Protein AF-A0A7V6IUQ7-F1 (afdb_monomer_lite)

pLDDT: mean 70.64, std 11.29, range [48.88, 88.62]

Foldseek 3Di:
DVLVVLLVVLVVLLVVLLVPCLVVLQVVFAADDAPDDDDPQLVVVVLVVLQVAFKWAGDFPFDDDPQAWGKGKTKGWDDDDPPDPDQDWTKIKIKMATGHPYDQQFKWKFKDFPPDTPDIGRDPGMDIDTGDDDDKGKMKMFMATNVPRDTDDIDDIDIRTDGPPPDPGDMDGRPGHGRPVVSSVVSSVVSNVVSVVSSVVSCVVCVVVVVVVVVVVVVVVVVVCVVVVVD

Radius of gyration: 30.85 Å; chains: 1; bounding box: 60×48×88 Å

Structure (mmCIF, N/CA/C/O backbone):
data_AF-A0A7V6IUQ7-F1
#
_entry.id   AF-A0A7V6IUQ7-F1
#
loop_
_atom_site.group_PDB
_atom_site.id
_atom_site.type_symbol
_atom_site.label_atom_id
_atom_site.label_alt_id
_atom_site.label_comp_id
_atom_site.label_asym_id
_atom_site.label_entity_id
_atom_site.label_seq_id
_atom_site.pdbx_PDB_ins_code
_atom_site.Cartn_x
_atom_site.Cartn_y
_atom_site.Cartn_z
_atom_site.occupancy
_atom_site.B_iso_or_equiv
_atom_site.auth_seq_id
_atom_site.auth_comp_id
_atom_site.auth_asym_id
_atom_site.auth_atom_id
_atom_site.pdbx_PDB_model_num
ATOM 1 N N . MET A 1 1 ? 29.356 -12.829 -42.631 1.00 71.06 1 MET A N 1
ATOM 2 C CA . MET A 1 1 ? 30.139 -12.609 -41.396 1.00 71.06 1 MET A CA 1
ATOM 3 C C . MET A 1 1 ? 29.985 -11.182 -40.872 1.00 71.06 1 MET A C 1
ATOM 5 O O . MET A 1 1 ? 29.515 -11.034 -39.759 1.00 71.06 1 MET A O 1
ATOM 9 N N . LEU A 1 2 ? 30.259 -10.139 -41.669 1.00 79.44 2 LEU A N 1
ATOM 10 C CA . LEU A 1 2 ? 30.127 -8.738 -41.225 1.00 79.44 2 LEU A CA 1
ATOM 11 C C . LEU A 1 2 ? 28.706 -8.348 -40.763 1.00 79.44 2 LEU A C 1
ATOM 13 O O . LEU A 1 2 ? 28.557 -7.744 -39.711 1.00 79.44 2 LEU A O 1
ATOM 17 N N . SER A 1 3 ? 27.655 -8.752 -41.487 1.00 75.62 3 SER A N 1
ATOM 18 C CA . SER A 1 3 ? 26.263 -8.482 -41.081 1.00 75.62 3 SER A CA 1
ATOM 19 C C . SER A 1 3 ? 25.878 -9.157 -39.759 1.00 75.62 3 SER A C 1
ATOM 21 O O . SER A 1 3 ? 25.140 -8.578 -38.975 1.00 75.62 3 SER A O 1
ATOM 23 N N . LEU A 1 4 ? 26.414 -10.355 -39.495 1.00 79.25 4 LEU A N 1
ATOM 24 C CA . LEU A 1 4 ? 26.218 -11.062 -38.227 1.00 79.25 4 LEU A CA 1
ATOM 25 C C . LEU A 1 4 ? 26.907 -10.313 -37.079 1.00 79.25 4 LEU A C 1
ATOM 27 O O . LEU A 1 4 ? 26.313 -10.129 -36.028 1.00 79.25 4 LEU A O 1
ATOM 31 N N . LEU A 1 5 ? 28.126 -9.820 -37.308 1.00 84.00 5 LEU A N 1
ATOM 32 C CA . LEU A 1 5 ? 28.856 -8.972 -36.361 1.00 84.00 5 LEU A CA 1
ATOM 33 C C . LEU A 1 5 ? 28.092 -7.684 -36.031 1.00 84.00 5 LEU A C 1
ATOM 35 O O . LEU A 1 5 ? 28.001 -7.316 -34.868 1.00 84.00 5 LEU A O 1
ATOM 39 N N . ILE A 1 6 ? 27.495 -7.032 -37.031 1.00 86.00 6 ILE A N 1
ATOM 40 C CA . ILE A 1 6 ? 26.688 -5.820 -36.823 1.00 86.00 6 ILE A CA 1
ATOM 41 C C . ILE A 1 6 ? 25.436 -6.119 -35.986 1.00 86.00 6 ILE A C 1
ATOM 43 O O . ILE A 1 6 ? 25.117 -5.355 -35.079 1.00 86.00 6 ILE A O 1
ATOM 47 N N . LEU A 1 7 ? 24.762 -7.245 -36.240 1.00 83.81 7 LEU A N 1
ATOM 48 C CA . LEU A 1 7 ? 23.632 -7.692 -35.419 1.00 83.81 7 LEU A CA 1
ATOM 49 C C . LEU A 1 7 ? 24.061 -7.989 -33.976 1.00 83.81 7 LEU A C 1
ATOM 51 O O . LEU A 1 7 ? 23.375 -7.583 -33.045 1.00 83.81 7 LEU A O 1
ATOM 55 N N . LEU A 1 8 ? 25.214 -8.637 -33.781 1.00 83.62 8 LEU A N 1
ATOM 56 C CA . LEU A 1 8 ? 25.767 -8.908 -32.450 1.00 83.62 8 LEU A CA 1
ATOM 57 C C . LEU A 1 8 ? 26.120 -7.621 -31.696 1.00 83.62 8 LEU A C 1
ATOM 59 O O . LEU A 1 8 ? 25.867 -7.541 -30.498 1.00 83.62 8 LEU A O 1
ATOM 63 N N . VAL A 1 9 ? 26.645 -6.601 -32.382 1.00 86.06 9 VAL A N 1
ATOM 64 C CA . VAL A 1 9 ? 26.869 -5.271 -31.788 1.00 86.06 9 VAL A CA 1
ATOM 65 C C . VAL A 1 9 ? 25.541 -4.647 -31.359 1.00 86.06 9 VAL A C 1
ATOM 67 O O . VAL A 1 9 ? 25.444 -4.145 -30.245 1.00 86.06 9 VAL A O 1
ATOM 70 N N . GLY A 1 10 ? 24.502 -4.735 -32.193 1.00 79.56 10 GLY A N 1
ATOM 71 C CA . GLY A 1 10 ? 23.148 -4.304 -31.841 1.00 79.56 10 GLY A CA 1
ATOM 72 C C . GLY A 1 10 ? 22.617 -4.965 -30.570 1.00 79.56 10 GLY A C 1
ATOM 73 O O . GLY A 1 10 ? 22.222 -4.279 -29.623 1.00 79.56 10 GLY A O 1
ATOM 74 N N . VAL A 1 11 ? 22.661 -6.298 -30.518 1.00 84.81 11 VAL A N 1
ATOM 75 C CA . VAL A 1 11 ? 22.248 -7.084 -29.343 1.00 84.81 11 VAL A CA 1
ATOM 76 C C . VAL A 1 11 ? 23.096 -6.729 -28.117 1.00 84.81 11 VAL A C 1
ATOM 78 O O . VAL A 1 11 ? 22.553 -6.567 -27.028 1.00 84.81 11 VAL A O 1
ATOM 81 N N . GLY A 1 12 ? 24.406 -6.534 -28.285 1.00 85.94 12 GLY A N 1
ATOM 82 C CA . GLY A 1 12 ? 25.311 -6.129 -27.208 1.00 85.94 12 GLY A CA 1
ATOM 83 C C . GLY A 1 12 ? 24.979 -4.753 -26.629 1.00 85.94 12 GLY A C 1
ATOM 84 O O . GLY A 1 12 ? 24.979 -4.585 -25.411 1.00 85.94 12 GLY A O 1
ATOM 85 N N . VAL A 1 13 ? 24.627 -3.784 -27.478 1.00 84.12 13 VAL A N 1
ATOM 86 C CA . VAL A 1 13 ? 24.171 -2.454 -27.043 1.00 84.12 13 VAL A CA 1
ATOM 87 C C . VAL A 1 13 ? 22.874 -2.564 -26.243 1.00 84.12 13 VAL A C 1
ATOM 89 O O . VAL A 1 13 ? 22.795 -2.004 -25.152 1.00 84.12 13 VAL A O 1
ATOM 92 N N . PHE A 1 14 ? 21.892 -3.331 -26.732 1.00 86.44 14 PHE A N 1
ATOM 93 C CA . PHE A 1 14 ? 20.649 -3.587 -25.993 1.00 86.44 14 PHE A CA 1
ATOM 94 C C . PHE A 1 14 ? 20.933 -4.187 -24.611 1.00 86.44 14 PHE A C 1
ATOM 96 O O . PHE A 1 14 ? 20.478 -3.657 -23.601 1.00 86.44 14 PHE A O 1
ATOM 103 N N . PHE A 1 15 ? 21.724 -5.259 -24.565 1.00 83.00 15 PHE A N 1
ATOM 104 C CA . PHE A 1 15 ? 22.033 -5.980 -23.334 1.00 83.00 15 PHE A CA 1
ATOM 105 C C . PHE A 1 15 ? 22.786 -5.107 -22.322 1.00 83.00 15 PHE A C 1
ATOM 107 O O . PHE A 1 15 ? 22.495 -5.150 -21.131 1.00 83.00 15 PHE A O 1
ATOM 114 N N . THR A 1 16 ? 23.704 -4.261 -22.798 1.00 81.75 16 THR A N 1
ATOM 115 C CA . THR A 1 16 ? 24.449 -3.320 -21.949 1.00 81.75 16 THR A CA 1
ATOM 116 C C . THR A 1 16 ? 23.515 -2.290 -21.313 1.00 81.75 16 THR A C 1
ATOM 118 O O . THR A 1 16 ? 23.584 -2.072 -20.107 1.00 81.75 16 THR A O 1
ATOM 121 N N . PHE A 1 17 ? 22.601 -1.692 -22.086 1.00 82.12 17 PHE A N 1
ATOM 122 C CA . PHE A 1 17 ? 21.609 -0.771 -21.526 1.00 82.12 17 PHE A CA 1
ATOM 123 C C . PHE A 1 17 ? 20.654 -1.475 -20.557 1.00 82.12 17 PHE A C 1
ATOM 125 O O . PHE A 1 17 ? 20.381 -0.950 -19.480 1.00 82.12 17 PHE A O 1
ATOM 132 N N . TYR A 1 18 ? 20.200 -2.682 -20.897 1.00 79.25 18 TYR A N 1
ATOM 133 C CA . TYR A 1 18 ? 19.324 -3.468 -20.033 1.00 79.25 18 TYR A CA 1
ATOM 134 C C . TYR A 1 18 ? 19.978 -3.744 -18.670 1.00 79.25 18 TYR A C 1
ATOM 136 O O . TYR A 1 18 ? 19.394 -3.432 -17.638 1.00 79.25 18 TYR A O 1
ATOM 144 N N . LEU A 1 19 ? 21.219 -4.242 -18.647 1.00 80.25 19 LEU A N 1
ATOM 145 C CA . LEU A 1 19 ? 21.923 -4.554 -17.399 1.00 80.25 19 LEU A CA 1
ATOM 146 C C . LEU A 1 19 ? 22.236 -3.330 -16.532 1.00 80.25 19 LEU A C 1
ATOM 148 O O . LEU A 1 19 ? 22.296 -3.461 -15.316 1.00 80.25 19 LEU A O 1
ATOM 152 N N . VAL A 1 20 ? 22.462 -2.160 -17.131 1.00 79.44 20 VAL A N 1
ATOM 153 C CA . VAL A 1 20 ? 22.806 -0.947 -16.373 1.00 79.44 20 VAL A CA 1
ATOM 154 C C . VAL A 1 20 ? 21.562 -0.271 -15.798 1.00 79.44 20 VAL A C 1
ATOM 156 O O . VAL A 1 20 ? 21.581 0.173 -14.656 1.00 79.44 20 VAL A O 1
ATOM 159 N N . PHE A 1 21 ? 20.480 -0.186 -16.572 1.00 74.69 21 PHE A N 1
ATOM 160 C CA . PHE A 1 21 ? 19.347 0.678 -16.231 1.00 74.69 21 PHE A CA 1
ATOM 161 C C . PHE A 1 21 ? 18.128 -0.065 -15.690 1.00 74.69 21 PHE A C 1
ATOM 163 O O . PHE A 1 21 ? 17.331 0.549 -14.987 1.00 74.69 21 PHE A O 1
ATOM 170 N N . VAL A 1 22 ? 17.957 -1.358 -15.986 1.00 71.69 22 VAL A N 1
ATOM 171 C CA . VAL A 1 22 ? 16.832 -2.126 -15.430 1.00 71.69 22 VAL A CA 1
ATOM 172 C C . VAL A 1 22 ? 16.968 -2.309 -13.919 1.00 71.69 22 VAL A C 1
ATOM 174 O O . VAL A 1 22 ? 15.992 -2.010 -13.242 1.00 71.69 22 VAL A O 1
ATOM 177 N N . PRO A 1 23 ? 18.136 -2.671 -13.347 1.00 68.25 23 PRO A N 1
ATOM 178 C CA . PRO A 1 23 ? 18.279 -2.736 -11.891 1.00 68.25 23 PRO A CA 1
ATOM 179 C C . PRO A 1 23 ? 17.958 -1.408 -11.201 1.00 68.25 23 PRO A C 1
ATOM 181 O O . PRO A 1 23 ? 17.332 -1.394 -10.149 1.00 68.25 23 PRO A O 1
ATOM 184 N N . GLU A 1 24 ? 18.336 -0.285 -11.813 1.00 62.78 24 GLU A N 1
ATOM 185 C CA . GLU A 1 24 ? 18.052 1.046 -11.271 1.00 62.78 24 GLU A CA 1
ATOM 186 C C . GLU A 1 24 ? 16.574 1.441 -11.416 1.00 62.78 24 GLU A C 1
ATOM 188 O O . GLU A 1 24 ? 16.036 2.168 -10.592 1.00 62.78 24 GLU A O 1
ATOM 193 N N . ALA A 1 25 ? 15.889 0.947 -12.447 1.00 58.44 25 ALA A N 1
ATOM 194 C CA . ALA A 1 25 ? 14.454 1.150 -12.618 1.00 58.44 25 ALA A CA 1
ATOM 195 C C . ALA A 1 25 ? 13.606 0.258 -11.704 1.00 58.44 25 ALA A C 1
ATOM 197 O O . ALA A 1 25 ? 12.519 0.675 -11.328 1.00 58.44 25 ALA A O 1
ATOM 198 N N . LEU A 1 26 ? 14.104 -0.928 -11.342 1.00 57.31 26 LEU A N 1
ATOM 199 C CA . LEU A 1 26 ? 13.496 -1.796 -10.327 1.00 57.31 26 LEU A CA 1
ATOM 200 C C . LEU A 1 26 ? 13.654 -1.205 -8.919 1.00 57.31 26 LEU A C 1
ATOM 202 O O . LEU A 1 26 ? 12.771 -1.360 -8.089 1.00 57.31 26 LEU A O 1
ATOM 206 N N . ARG A 1 27 ? 14.750 -0.471 -8.680 1.00 55.44 27 ARG A N 1
ATOM 207 C CA . ARG A 1 27 ? 14.971 0.328 -7.462 1.00 55.44 27 ARG A CA 1
ATOM 208 C C . ARG A 1 27 ? 14.168 1.625 -7.416 1.00 55.44 27 ARG A C 1
ATOM 210 O O . ARG A 1 27 ? 14.191 2.301 -6.392 1.00 55.44 27 ARG A O 1
ATOM 217 N N . ASP A 1 28 ? 13.527 2.008 -8.518 1.00 54.06 28 ASP A N 1
ATOM 218 C CA . ASP A 1 28 ? 12.596 3.125 -8.514 1.00 54.06 28 ASP A CA 1
ATOM 219 C C . ASP A 1 28 ? 11.248 2.568 -8.094 1.00 54.06 28 ASP A C 1
ATOM 221 O O . ASP A 1 28 ? 10.603 1.805 -8.816 1.00 54.06 28 ASP A O 1
ATOM 225 N N . TYR A 1 29 ? 10.891 2.884 -6.868 1.00 57.44 29 TYR A N 1
ATOM 226 C CA . TYR A 1 29 ? 9.800 2.248 -6.181 1.00 57.44 29 TYR A CA 1
ATOM 227 C C . TYR A 1 29 ? 8.537 3.137 -6.344 1.00 57.44 29 TYR A C 1
ATOM 229 O O . TYR A 1 29 ? 8.587 4.343 -6.104 1.00 57.44 29 TYR A O 1
ATOM 237 N N . GLU A 1 30 ? 7.393 2.569 -6.761 1.00 59.38 30 GLU A N 1
ATOM 238 C CA . GLU A 1 30 ? 6.066 3.229 -6.724 1.00 59.38 30 GLU A CA 1
ATOM 239 C C . GLU A 1 30 ? 5.215 2.804 -5.521 1.00 59.38 30 GLU A C 1
ATOM 241 O O . GLU A 1 30 ? 5.193 1.627 -5.169 1.00 59.38 30 GLU A O 1
ATOM 246 N N . TYR A 1 31 ? 4.476 3.742 -4.909 1.00 63.50 31 TYR A N 1
ATOM 247 C CA . TYR A 1 31 ? 3.541 3.403 -3.833 1.00 63.50 31 TYR A CA 1
ATOM 248 C C . TYR A 1 31 ? 2.604 2.299 -4.301 1.00 63.50 31 TYR A C 1
ATOM 250 O O . TYR A 1 31 ? 2.048 2.368 -5.402 1.00 63.50 31 TYR A O 1
ATOM 258 N N . GLU A 1 32 ? 2.444 1.286 -3.461 1.00 61.81 32 GLU A N 1
ATOM 259 C CA . GLU A 1 32 ? 1.549 0.196 -3.786 1.00 61.81 32 GLU A CA 1
ATOM 260 C C . GLU A 1 32 ? 0.119 0.712 -3.931 1.00 61.81 32 GLU A C 1
ATOM 262 O O . GLU A 1 32 ? -0.336 1.567 -3.171 1.00 61.81 32 GLU A O 1
ATOM 267 N N . VAL A 1 33 ? -0.586 0.235 -4.955 1.00 64.38 33 VAL A N 1
ATOM 268 C CA . VAL A 1 33 ? -1.948 0.688 -5.216 1.00 64.38 33 VAL A CA 1
ATOM 269 C C . VAL A 1 33 ? -2.896 -0.088 -4.297 1.00 64.38 33 VAL A C 1
ATOM 271 O O . VAL A 1 33 ? -2.877 -1.319 -4.319 1.00 64.38 33 VAL A O 1
ATOM 274 N N . PRO A 1 34 ? -3.741 0.596 -3.511 1.00 63.69 34 PRO A N 1
ATOM 275 C CA . PRO A 1 34 ? -4.748 -0.062 -2.687 1.00 63.69 34 PRO A CA 1
ATOM 276 C C . PRO A 1 34 ? -5.722 -0.881 -3.550 1.00 63.69 34 PRO A C 1
ATOM 278 O O . PRO A 1 34 ? -6.026 -0.501 -4.680 1.00 63.69 34 PRO A O 1
ATOM 281 N N . GLU A 1 35 ? -6.260 -1.977 -3.001 1.00 62.75 35 GLU A N 1
ATOM 282 C CA . GLU A 1 35 ? -7.219 -2.859 -3.695 1.00 62.75 35 GLU A CA 1
ATOM 283 C C . GLU A 1 35 ? -8.458 -2.117 -4.216 1.00 62.75 35 GLU A C 1
ATOM 285 O O . GLU A 1 35 ? -9.070 -2.511 -5.210 1.00 62.75 35 GLU A O 1
ATOM 290 N N . MET A 1 36 ? -8.804 -1.002 -3.575 1.00 65.94 36 MET A N 1
ATOM 291 C CA . MET A 1 36 ? -9.881 -0.123 -3.993 1.00 65.94 36 MET A CA 1
ATOM 292 C C . MET A 1 36 ? -9.371 1.217 -4.521 1.00 65.94 36 MET A C 1
ATOM 294 O O . MET A 1 36 ? -8.390 1.779 -4.037 1.00 65.94 36 MET A O 1
ATOM 298 N N . SER A 1 37 ? -10.103 1.789 -5.478 1.00 70.88 37 SER A N 1
ATOM 299 C CA . SER A 1 37 ? -9.793 3.119 -6.002 1.00 70.88 37 SER A CA 1
ATOM 300 C C . SER A 1 37 ? -10.007 4.188 -4.929 1.00 70.88 37 SER A C 1
ATOM 302 O O . SER A 1 37 ? -11.132 4.410 -4.481 1.00 70.88 37 SER A O 1
ATOM 304 N N . LEU A 1 38 ? -8.939 4.897 -4.562 1.00 72.06 38 LEU A N 1
ATOM 305 C CA . LEU A 1 38 ? -9.007 6.066 -3.687 1.00 72.06 38 LEU A CA 1
ATOM 306 C C . LEU A 1 38 ? -9.211 7.358 -4.491 1.00 72.06 38 LEU A C 1
ATOM 308 O O . LEU A 1 38 ? -8.824 7.464 -5.654 1.00 72.06 38 LEU A O 1
ATOM 312 N N . SER A 1 39 ? -9.803 8.365 -3.847 1.00 73.00 39 SER A N 1
ATOM 313 C CA . SER A 1 39 ? -9.748 9.754 -4.332 1.00 73.00 39 SER A CA 1
ATOM 314 C C . SER A 1 39 ? -8.319 10.309 -4.254 1.00 73.00 39 SER A C 1
ATOM 316 O O . SER A 1 39 ? -7.536 9.834 -3.439 1.00 73.00 39 SER A O 1
ATOM 318 N N . ASP A 1 40 ? -7.986 11.382 -4.983 1.00 76.12 40 ASP A N 1
ATOM 319 C CA . ASP A 1 40 ? -6.653 12.021 -4.912 1.00 76.12 40 ASP A CA 1
ATOM 320 C C . ASP A 1 40 ? -6.219 12.373 -3.478 1.00 76.12 40 ASP A C 1
ATOM 322 O O . ASP A 1 40 ? -5.051 12.240 -3.107 1.00 76.12 40 ASP A O 1
ATOM 326 N N . ALA A 1 41 ? -7.164 12.840 -2.658 1.00 73.44 41 ALA A N 1
ATOM 327 C CA . ALA A 1 41 ? -6.916 13.140 -1.252 1.00 73.44 41 ALA A CA 1
ATOM 328 C C . ALA A 1 41 ? -6.683 11.861 -0.431 1.00 73.44 41 ALA A C 1
ATOM 330 O O . ALA A 1 41 ? -5.830 11.854 0.455 1.00 73.44 41 ALA A O 1
ATOM 331 N N . GLY A 1 42 ? -7.399 10.780 -0.753 1.00 74.25 42 GLY A N 1
ATOM 332 C CA . GLY A 1 42 ? -7.201 9.470 -0.140 1.00 74.25 42 GLY A CA 1
ATOM 333 C C . GLY A 1 42 ? -5.871 8.837 -0.503 1.00 74.25 42 GLY A C 1
ATOM 334 O O . GLY A 1 42 ? -5.169 8.379 0.388 1.00 74.25 42 GLY A O 1
ATOM 335 N N . THR A 1 43 ? -5.471 8.913 -1.769 1.00 77.12 43 THR A N 1
ATOM 336 C CA . THR A 1 43 ? -4.164 8.450 -2.246 1.00 77.12 43 THR A CA 1
ATOM 337 C C . THR A 1 43 ? -3.031 9.163 -1.516 1.00 77.12 43 THR A C 1
ATOM 339 O O . THR A 1 43 ? -2.116 8.522 -1.015 1.00 77.12 43 THR A O 1
ATOM 342 N N . LYS A 1 44 ? -3.115 10.492 -1.357 1.00 77.75 44 LYS A N 1
ATOM 343 C CA . LYS A 1 44 ? -2.117 11.254 -0.585 1.00 77.75 44 LYS A CA 1
ATOM 344 C C . LYS A 1 44 ? -2.071 10.852 0.889 1.00 77.75 44 LYS A C 1
ATOM 346 O O . LYS A 1 44 ? -0.985 10.767 1.452 1.00 77.75 44 LYS A O 1
ATOM 351 N N . ALA A 1 45 ? -3.228 10.631 1.515 1.00 76.19 45 ALA A N 1
ATOM 352 C CA . ALA A 1 45 ? -3.295 10.192 2.908 1.00 76.19 45 ALA A CA 1
ATOM 353 C C . ALA A 1 45 ? -2.719 8.778 3.084 1.00 76.19 45 ALA A C 1
ATOM 355 O O . ALA A 1 45 ? -1.982 8.538 4.033 1.00 76.19 45 ALA A O 1
ATOM 356 N N . TYR A 1 46 ? -3.002 7.878 2.143 1.00 77.31 46 TYR A N 1
ATOM 357 C CA . TYR A 1 46 ? -2.475 6.517 2.114 1.00 77.31 46 TYR A CA 1
ATOM 358 C C . TYR A 1 46 ? -0.954 6.481 1.909 1.00 77.31 46 TYR A C 1
ATOM 360 O O . TYR A 1 46 ? -0.250 5.797 2.643 1.00 77.31 46 TYR A O 1
ATOM 368 N N . HIS A 1 47 ? -0.421 7.281 0.983 1.00 79.19 47 HIS A N 1
ATOM 369 C CA . HIS A 1 47 ? 1.028 7.396 0.788 1.00 79.19 47 HIS A CA 1
ATOM 370 C C . HIS A 1 47 ? 1.728 7.920 2.042 1.00 79.19 47 HIS A C 1
ATOM 372 O O . HIS A 1 47 ? 2.720 7.350 2.475 1.00 79.19 47 HIS A O 1
ATOM 378 N N . LYS A 1 48 ? 1.156 8.946 2.684 1.00 77.56 48 LYS A N 1
ATOM 379 C CA . LYS A 1 48 ? 1.680 9.461 3.951 1.00 77.56 48 LYS A CA 1
ATOM 380 C C . LYS A 1 48 ? 1.651 8.403 5.062 1.00 77.56 48 LYS A C 1
ATOM 382 O O . LYS A 1 48 ? 2.586 8.302 5.843 1.00 77.56 48 LYS A O 1
ATOM 387 N N . LEU A 1 49 ? 0.583 7.610 5.122 1.00 77.75 49 LEU A N 1
ATOM 388 C CA . LEU A 1 49 ? 0.461 6.484 6.045 1.00 77.75 49 LEU A CA 1
ATOM 389 C C . LEU A 1 49 ? 1.584 5.458 5.854 1.00 77.75 49 LEU A C 1
ATOM 391 O O . LEU A 1 49 ? 2.158 5.006 6.843 1.00 77.75 49 LEU A O 1
ATOM 395 N N . ILE A 1 50 ? 1.906 5.122 4.603 1.00 76.88 50 ILE A N 1
ATOM 396 C CA . ILE A 1 50 ? 3.032 4.247 4.253 1.00 76.88 50 ILE A CA 1
ATOM 397 C C . ILE A 1 50 ? 4.363 4.882 4.668 1.00 76.88 50 ILE A C 1
ATOM 399 O O . ILE A 1 50 ? 5.174 4.211 5.299 1.00 76.88 50 ILE A O 1
ATOM 403 N N . ASP A 1 51 ? 4.574 6.162 4.346 1.00 76.38 51 ASP A N 1
ATOM 404 C CA . ASP A 1 51 ? 5.813 6.886 4.663 1.00 76.38 51 ASP A CA 1
ATOM 405 C C . ASP A 1 51 ? 6.088 6.927 6.173 1.00 76.38 51 ASP A C 1
ATOM 407 O O . ASP A 1 51 ? 7.234 6.818 6.603 1.00 76.38 51 ASP A O 1
ATOM 411 N N . ASP A 1 52 ? 5.036 7.070 6.982 1.00 73.94 52 ASP A N 1
ATOM 412 C CA . ASP A 1 52 ? 5.152 7.163 8.436 1.00 73.94 52 ASP A CA 1
ATOM 413 C C . ASP A 1 52 ? 5.251 5.777 9.127 1.00 73.94 52 ASP A C 1
ATOM 415 O O . ASP A 1 52 ? 5.298 5.714 10.362 1.00 73.94 52 ASP A O 1
ATOM 419 N N . SER A 1 53 ? 5.224 4.671 8.377 1.00 71.81 53 SER A N 1
ATOM 420 C CA . SER A 1 53 ? 5.234 3.293 8.896 1.00 71.81 53 SER A CA 1
ATOM 421 C C . SER A 1 53 ? 6.571 2.620 8.632 1.00 71.81 53 SER A C 1
ATOM 423 O O . SER A 1 53 ? 7.094 2.766 7.545 1.00 71.81 53 SER A O 1
ATOM 425 N N . GLU A 1 54 ? 7.117 1.848 9.576 1.00 68.50 54 GLU A N 1
ATOM 426 C CA . GLU A 1 54 ? 8.389 1.120 9.377 1.00 68.50 54 GLU A CA 1
ATOM 427 C C . GLU A 1 54 ? 8.206 -0.244 8.703 1.00 68.50 54 GLU A C 1
ATOM 429 O O . GLU A 1 54 ? 9.059 -0.683 7.936 1.00 68.50 54 GLU A O 1
ATOM 434 N N . PHE A 1 55 ? 7.082 -0.905 8.975 1.00 70.00 55 PHE A N 1
ATOM 435 C CA . PHE A 1 55 ? 6.658 -2.162 8.367 1.00 70.00 55 PHE A CA 1
ATOM 436 C C . PHE A 1 55 ? 5.137 -2.165 8.335 1.00 70.00 55 PHE A C 1
ATOM 438 O O . PHE A 1 55 ? 4.505 -1.764 9.319 1.00 70.00 55 PHE A O 1
ATOM 445 N N . TYR A 1 56 ? 4.535 -2.630 7.248 1.00 66.62 56 TYR A N 1
ATOM 446 C CA . TYR A 1 56 ? 3.084 -2.665 7.127 1.00 66.62 56 TYR A CA 1
ATOM 447 C C . TYR A 1 56 ? 2.604 -3.849 6.298 1.00 66.62 56 TYR A C 1
ATOM 449 O O . TYR A 1 56 ? 3.337 -4.430 5.496 1.00 66.62 56 TYR A O 1
ATOM 457 N N . HIS A 1 57 ? 1.348 -4.218 6.523 1.00 65.19 57 HIS A N 1
ATOM 458 C CA . HIS A 1 57 ? 0.618 -5.085 5.611 1.00 65.19 57 HIS A CA 1
ATOM 459 C C . HIS A 1 57 ? -0.317 -4.246 4.757 1.00 65.19 57 HIS A C 1
ATOM 461 O O . HIS A 1 57 ? -0.870 -3.247 5.229 1.00 65.19 57 HIS A O 1
ATOM 467 N N . LYS A 1 58 ? -0.531 -4.694 3.520 1.00 59.09 58 LYS A N 1
ATOM 468 C CA . LYS A 1 58 ? -1.588 -4.183 2.653 1.00 59.09 58 LYS A CA 1
ATOM 469 C C . LYS A 1 58 ? -2.901 -4.199 3.395 1.00 59.09 58 LYS A C 1
ATOM 471 O O . LYS A 1 58 ? -3.360 -5.280 3.742 1.00 59.09 58 LYS A O 1
ATOM 476 N N . GLU A 1 59 ? -3.492 -3.027 3.563 1.00 58.62 59 GLU A N 1
ATOM 477 C CA . GLU A 1 59 ? -4.931 -2.872 3.680 1.00 58.62 59 GLU A CA 1
ATOM 478 C C . GLU A 1 59 ? -5.358 -1.520 3.146 1.00 58.62 59 GLU A C 1
ATOM 480 O O . GLU A 1 59 ? -4.707 -0.503 3.397 1.00 58.62 59 GLU A O 1
ATOM 485 N N . PRO A 1 60 ? -6.507 -1.497 2.475 1.00 55.34 60 PRO A N 1
ATOM 486 C CA . PRO A 1 60 ? -7.325 -0.316 2.455 1.00 55.34 60 PRO A CA 1
ATOM 487 C C . PRO A 1 60 ? -8.741 -0.709 2.843 1.00 55.34 60 PRO A C 1
ATOM 489 O O . PRO A 1 60 ? -9.504 -1.216 2.027 1.00 55.34 60 PRO A O 1
ATOM 492 N N . VAL A 1 61 ? -9.149 -0.353 4.053 1.00 54.34 61 VAL A N 1
ATOM 493 C CA . VAL A 1 61 ? -10.541 0.049 4.183 1.00 54.34 61 VAL A CA 1
ATOM 494 C C . VAL A 1 61 ? -10.578 1.544 3.966 1.00 54.34 61 VAL A C 1
ATOM 496 O O . VAL A 1 61 ? -10.451 2.324 4.912 1.00 54.34 61 VAL A O 1
ATOM 499 N N . ALA A 1 62 ? -10.774 1.928 2.711 1.00 55.34 62 ALA A N 1
ATOM 500 C CA . ALA A 1 62 ? -11.553 3.118 2.464 1.00 55.34 62 ALA A CA 1
ATOM 501 C C . ALA A 1 62 ? -13.017 2.738 2.273 1.00 55.34 62 ALA A C 1
ATOM 503 O O . ALA A 1 62 ? -13.370 1.726 1.685 1.00 55.34 62 ALA A O 1
ATOM 504 N N . TYR A 1 63 ? -13.905 3.544 2.822 1.00 59.19 63 TYR A N 1
ATOM 505 C CA . TYR A 1 63 ? -15.308 3.481 2.464 1.00 59.19 63 TYR A CA 1
ATOM 506 C C . TYR A 1 63 ? -15.644 4.840 1.894 1.00 59.19 63 TYR A C 1
ATOM 508 O O . TYR A 1 63 ? -15.466 5.844 2.579 1.00 59.19 63 TYR A O 1
ATOM 516 N N . TYR A 1 64 ? -16.060 4.858 0.631 1.00 59.25 64 TYR A N 1
ATOM 517 C CA . TYR A 1 64 ? -16.569 6.043 -0.037 1.00 59.25 64 TYR A CA 1
ATOM 518 C C . TYR A 1 64 ? -17.981 5.741 -0.494 1.00 59.25 64 TYR A C 1
ATOM 520 O O . TYR A 1 64 ? -18.186 5.078 -1.508 1.00 59.25 64 TYR A O 1
ATOM 528 N N . GLU A 1 65 ? -18.957 6.270 0.225 1.00 54.28 65 GLU A N 1
ATOM 529 C CA . GLU A 1 65 ? -20.310 6.349 -0.298 1.00 54.28 65 GLU A CA 1
ATOM 530 C C . GLU A 1 65 ? -20.546 7.787 -0.747 1.00 54.28 65 GLU A C 1
ATOM 532 O O . GLU A 1 65 ? -20.474 8.719 0.051 1.00 54.28 65 GLU A O 1
ATOM 537 N N . ASN A 1 66 ? -20.747 7.979 -2.052 1.00 56.84 66 ASN A N 1
ATOM 538 C CA . ASN A 1 66 ? -21.191 9.244 -2.647 1.00 56.84 66 ASN A CA 1
ATOM 539 C C . ASN A 1 66 ? -20.378 10.508 -2.266 1.00 56.84 66 ASN A C 1
ATOM 541 O O . ASN A 1 66 ? -20.935 11.600 -2.260 1.00 56.84 66 ASN A O 1
ATOM 545 N N . ASN A 1 67 ? -19.065 10.386 -2.017 1.00 53.31 67 ASN A N 1
ATOM 546 C CA . ASN A 1 67 ? -18.158 11.458 -1.548 1.00 53.31 67 ASN A CA 1
ATOM 547 C C . ASN A 1 67 ? -18.385 11.962 -0.106 1.00 53.31 67 ASN A C 1
ATOM 549 O O . ASN A 1 67 ? -17.768 12.958 0.279 1.00 53.31 67 ASN A O 1
ATOM 553 N N . ASP A 1 68 ? -19.214 11.292 0.697 1.00 53.81 68 ASP A N 1
ATOM 554 C CA . ASP A 1 68 ? -19.628 11.815 2.005 1.00 53.81 68 ASP A CA 1
ATOM 555 C C . ASP A 1 68 ? -18.821 11.280 3.188 1.00 53.81 68 ASP A C 1
ATOM 557 O O . ASP A 1 68 ? -18.749 11.956 4.207 1.00 53.81 68 ASP A O 1
ATOM 561 N N . PHE A 1 69 ? -18.188 10.112 3.075 1.00 58.81 69 PHE A N 1
ATOM 562 C CA . PHE A 1 69 ? -17.320 9.539 4.105 1.00 58.81 69 PHE A CA 1
ATOM 563 C C . PHE A 1 69 ? -16.034 9.027 3.455 1.00 58.81 69 PHE A C 1
ATOM 565 O O . PHE A 1 69 ? -16.059 8.569 2.316 1.00 58.81 69 PHE A O 1
ATOM 572 N N . GLY A 1 70 ? -14.906 9.179 4.146 1.00 66.25 70 GLY A N 1
ATOM 573 C CA . GLY A 1 70 ? -13.597 8.767 3.661 1.00 66.25 70 GLY A CA 1
ATOM 574 C C . GLY A 1 70 ? -12.675 8.510 4.840 1.00 66.25 70 GLY A C 1
ATOM 575 O O . GLY A 1 70 ? -12.359 9.421 5.606 1.00 66.25 70 GLY A O 1
ATOM 576 N N . PHE A 1 71 ? -12.252 7.264 4.977 1.00 71.12 71 PHE A N 1
ATOM 577 C CA . PHE A 1 71 ? -11.401 6.778 6.051 1.00 71.12 71 PHE A CA 1
ATOM 578 C C . PHE A 1 71 ? -10.304 5.922 5.447 1.00 71.12 71 PHE A C 1
ATOM 580 O O . PHE A 1 71 ? -10.549 5.294 4.430 1.00 71.12 71 PHE A O 1
ATOM 587 N N . VAL A 1 72 ? -9.109 5.912 6.020 1.00 71.38 72 VAL A N 1
ATOM 588 C CA . VAL A 1 72 ? -8.083 4.924 5.674 1.00 71.38 72 VAL A CA 1
ATOM 589 C C . VAL A 1 72 ? -7.467 4.422 6.968 1.00 71.38 72 VAL A C 1
ATOM 591 O O . VAL A 1 72 ? -7.127 5.220 7.847 1.00 71.38 72 VAL A O 1
ATOM 594 N N . ALA A 1 73 ? -7.333 3.102 7.053 1.00 73.19 73 ALA A N 1
ATOM 595 C CA . ALA A 1 73 ? -6.628 2.405 8.113 1.00 73.19 73 ALA A CA 1
ATOM 596 C C . ALA A 1 73 ? -5.387 1.710 7.550 1.00 73.19 73 ALA A C 1
ATOM 598 O O . ALA A 1 73 ? -5.439 1.157 6.453 1.00 73.19 73 ALA A O 1
ATOM 599 N N . LEU A 1 74 ? -4.301 1.708 8.322 1.00 73.62 74 LEU A N 1
ATOM 600 C CA . LEU A 1 74 ? -3.116 0.902 8.041 1.00 73.62 74 LEU A CA 1
ATOM 601 C C . LEU A 1 74 ? -2.748 0.071 9.267 1.00 73.62 74 LEU A C 1
ATOM 603 O O . LEU A 1 74 ? -2.747 0.595 10.385 1.00 73.62 74 LEU A O 1
ATOM 607 N N . ARG A 1 75 ? -2.412 -1.203 9.037 1.00 74.69 75 ARG A N 1
ATOM 608 C CA . ARG A 1 75 ? -1.827 -2.095 10.042 1.00 74.69 75 ARG A CA 1
ATOM 609 C C . ARG A 1 75 ? -0.317 -2.071 9.909 1.00 74.69 75 ARG A C 1
ATOM 611 O O . ARG A 1 75 ? 0.222 -2.431 8.862 1.00 74.69 75 ARG A O 1
ATOM 618 N N . THR A 1 76 ? 0.349 -1.666 10.971 1.00 68.31 76 THR A N 1
ATOM 619 C CA . THR A 1 76 ? 1.802 -1.594 11.044 1.00 68.31 76 THR A CA 1
ATOM 620 C C . THR A 1 76 ? 2.296 -2.441 12.202 1.00 68.31 76 THR A C 1
ATOM 622 O O . THR A 1 76 ? 1.513 -2.870 13.051 1.00 68.31 76 THR A O 1
ATOM 625 N N . TYR A 1 77 ? 3.592 -2.711 12.227 1.00 68.12 77 TYR A N 1
ATOM 626 C CA . TYR A 1 77 ? 4.198 -3.616 13.195 1.00 68.12 77 TYR A CA 1
ATOM 627 C C . TYR A 1 77 ? 5.169 -2.859 14.105 1.00 68.12 77 TYR A C 1
ATOM 629 O O . TYR A 1 77 ? 5.918 -2.000 13.637 1.00 68.12 77 TYR A O 1
ATOM 637 N N . ILE A 1 78 ? 5.147 -3.156 15.407 1.00 62.59 78 ILE A N 1
ATOM 638 C CA . ILE A 1 78 ? 6.144 -2.665 16.366 1.00 62.59 78 ILE A CA 1
ATOM 639 C C . ILE A 1 78 ? 7.382 -3.539 16.204 1.00 62.59 78 ILE A C 1
ATOM 641 O O . ILE A 1 78 ? 7.311 -4.721 16.518 1.00 62.59 78 ILE A O 1
ATOM 645 N N . GLU A 1 79 ? 8.447 -2.937 15.678 1.00 56.28 79 GLU A N 1
ATOM 646 C CA . GLU A 1 79 ? 9.837 -3.409 15.644 1.00 56.28 79 GLU A CA 1
ATOM 647 C C . GLU A 1 79 ? 10.034 -4.929 15.471 1.00 56.28 79 GLU A C 1
ATOM 649 O O . GLU A 1 79 ? 9.886 -5.737 16.388 1.00 56.28 79 GLU A O 1
ATOM 654 N N . TRP A 1 80 ? 10.436 -5.322 14.263 1.00 56.38 80 TRP A N 1
ATOM 655 C CA . TRP A 1 80 ? 10.809 -6.696 13.958 1.00 56.38 80 TRP A CA 1
ATOM 656 C C . TRP A 1 80 ? 12.271 -6.949 14.346 1.00 56.38 80 TRP A C 1
ATOM 658 O O . TRP A 1 80 ? 13.183 -6.556 13.619 1.00 56.38 80 TRP A O 1
ATOM 668 N N . ASP A 1 81 ? 12.510 -7.639 15.464 1.00 51.22 81 ASP A N 1
ATOM 669 C CA . ASP A 1 81 ? 13.857 -8.103 15.811 1.00 51.22 81 ASP A CA 1
ATOM 670 C C . ASP A 1 81 ? 14.073 -9.555 15.357 1.00 51.22 81 ASP A C 1
ATOM 672 O O . ASP A 1 81 ? 13.560 -10.505 15.944 1.00 51.22 81 ASP A O 1
ATOM 676 N N . TYR A 1 82 ? 14.844 -9.728 14.283 1.00 48.88 82 TYR A N 1
ATOM 677 C CA . TYR A 1 82 ? 15.174 -11.023 13.675 1.00 48.88 82 TYR A CA 1
ATOM 678 C C . TYR A 1 82 ? 16.136 -11.877 14.537 1.00 48.88 82 TYR A C 1
ATOM 680 O O . TYR A 1 82 ? 16.459 -13.010 14.178 1.00 48.88 82 TYR A O 1
ATOM 688 N N . SER A 1 83 ? 16.664 -11.347 15.647 1.00 49.22 83 SER A N 1
ATOM 689 C CA . SER A 1 83 ? 17.906 -11.851 16.249 1.00 49.22 83 SER A CA 1
ATOM 690 C C . SER A 1 83 ? 17.792 -12.996 17.273 1.00 49.22 83 SER A C 1
ATOM 692 O O . SER A 1 83 ? 18.834 -13.519 17.674 1.00 49.22 83 SER A O 1
ATOM 694 N N . SER A 1 84 ? 16.597 -13.450 17.675 1.00 49.31 84 SER A N 1
ATOM 695 C CA . SER A 1 84 ? 16.456 -14.401 18.801 1.00 49.31 84 SER A CA 1
ATOM 696 C C . SER A 1 84 ? 16.151 -15.861 18.437 1.00 49.31 84 SER A C 1
ATOM 698 O O . SER A 1 84 ? 16.426 -16.742 19.247 1.00 49.31 84 SER A O 1
ATOM 700 N N . GLY A 1 85 ? 15.625 -16.156 17.242 1.00 50.69 85 GLY A N 1
ATOM 701 C CA . GLY A 1 85 ? 15.241 -17.525 16.853 1.00 50.69 85 GLY A CA 1
ATOM 702 C C . GLY A 1 85 ? 14.024 -18.101 17.600 1.00 50.69 85 GLY A C 1
ATOM 703 O O . GLY A 1 85 ? 13.670 -19.256 17.365 1.00 50.69 85 GLY A O 1
ATOM 704 N N . ASP A 1 86 ? 13.378 -17.306 18.455 1.00 51.12 86 ASP A N 1
ATOM 705 C CA . ASP A 1 86 ? 12.079 -17.606 19.060 1.00 51.12 86 ASP A CA 1
ATOM 706 C C . ASP A 1 86 ? 10.940 -17.088 18.157 1.00 51.12 86 ASP A C 1
ATOM 708 O O . ASP A 1 86 ? 11.149 -16.122 17.419 1.00 51.12 86 ASP A O 1
ATOM 712 N N . PRO A 1 87 ? 9.723 -17.668 18.211 1.00 51.66 87 PRO A N 1
ATOM 713 C CA . PRO A 1 87 ? 8.555 -17.111 17.533 1.00 51.66 87 PRO A CA 1
ATOM 714 C C . PRO A 1 87 ? 8.321 -15.668 17.995 1.00 51.66 87 PRO A C 1
ATOM 716 O O . PRO A 1 87 ? 8.002 -15.407 19.160 1.00 51.66 87 PRO A O 1
ATOM 719 N N . ILE A 1 88 ? 8.515 -14.718 17.085 1.00 55.31 88 ILE A N 1
ATOM 720 C CA . ILE A 1 88 ? 8.460 -13.292 17.397 1.00 55.31 88 ILE A CA 1
ATOM 721 C C . ILE A 1 88 ? 6.989 -12.905 17.553 1.00 55.31 88 ILE A C 1
ATOM 723 O O . ILE A 1 88 ? 6.209 -12.959 16.604 1.00 55.31 88 ILE A O 1
ATOM 727 N N . SER A 1 89 ? 6.594 -12.509 18.765 1.00 54.19 89 SER A N 1
ATOM 728 C CA . SER A 1 89 ? 5.283 -11.898 18.986 1.00 54.19 89 SER A CA 1
ATOM 729 C C . SER A 1 89 ? 5.322 -10.467 18.474 1.00 54.19 89 SER A C 1
ATOM 731 O O . SER A 1 89 ? 5.847 -9.577 19.138 1.00 54.19 89 SER A O 1
ATOM 733 N N . VAL A 1 90 ? 4.770 -10.256 17.286 1.00 57.34 90 VAL A N 1
ATOM 734 C CA . VAL A 1 90 ? 4.679 -8.922 16.703 1.00 57.34 90 VAL A CA 1
ATOM 735 C C . VAL A 1 90 ? 3.468 -8.194 17.274 1.00 57.34 90 VAL A C 1
ATOM 737 O O . VAL A 1 90 ? 2.359 -8.730 17.288 1.00 57.34 90 VAL A O 1
ATOM 740 N N . CYS A 1 91 ? 3.691 -6.977 17.766 1.00 61.12 91 CYS A N 1
ATOM 741 C CA . CYS A 1 91 ? 2.617 -6.084 18.189 1.00 61.12 91 CYS A CA 1
ATOM 742 C C . CYS A 1 91 ? 2.174 -5.231 17.000 1.00 61.12 91 CYS A C 1
ATOM 744 O O . CYS A 1 91 ? 2.997 -4.838 16.171 1.00 61.12 91 CYS A O 1
ATOM 746 N N . PHE A 1 92 ? 0.881 -4.930 16.919 1.00 64.62 92 PHE A N 1
ATOM 747 C CA . PHE A 1 92 ? 0.324 -4.170 15.806 1.00 64.62 92 PHE A CA 1
ATOM 748 C C . PHE A 1 92 ? 0.029 -2.737 16.228 1.00 64.62 92 PHE A C 1
ATOM 750 O O . PHE A 1 92 ? -0.539 -2.493 17.297 1.00 64.62 92 PHE A O 1
ATOM 757 N N . LYS A 1 93 ? 0.355 -1.784 15.356 1.00 66.38 93 LYS A N 1
ATOM 758 C CA . LYS A 1 93 ? -0.154 -0.419 15.447 1.00 66.38 93 LYS A CA 1
ATOM 759 C C . LYS A 1 93 ? -1.158 -0.186 14.333 1.00 66.38 93 LYS A C 1
ATOM 761 O O . LYS A 1 93 ? -0.966 -0.602 13.193 1.00 66.38 93 LYS A O 1
ATOM 766 N N . PHE A 1 94 ? -2.229 0.506 14.671 1.00 69.06 94 PHE A N 1
ATOM 767 C CA . PHE A 1 94 ? -3.268 0.895 13.735 1.00 69.06 94 PHE A CA 1
ATOM 768 C C . PHE A 1 94 ? -3.259 2.397 13.629 1.00 69.06 94 PHE A C 1
ATOM 770 O O . PHE A 1 94 ? -3.244 3.091 14.646 1.00 69.06 94 PHE A O 1
ATOM 777 N N . ARG A 1 95 ? -3.285 2.902 12.402 1.00 70.44 95 ARG A N 1
ATOM 778 C CA . ARG A 1 95 ? -3.378 4.336 12.167 1.00 70.44 95 ARG A CA 1
ATOM 779 C C . ARG A 1 95 ? -4.577 4.681 11.318 1.00 70.44 95 ARG A C 1
ATOM 781 O O . ARG A 1 95 ? -4.790 4.069 10.277 1.00 70.44 95 ARG A O 1
ATOM 788 N N . PHE A 1 96 ? -5.320 5.686 11.766 1.00 72.31 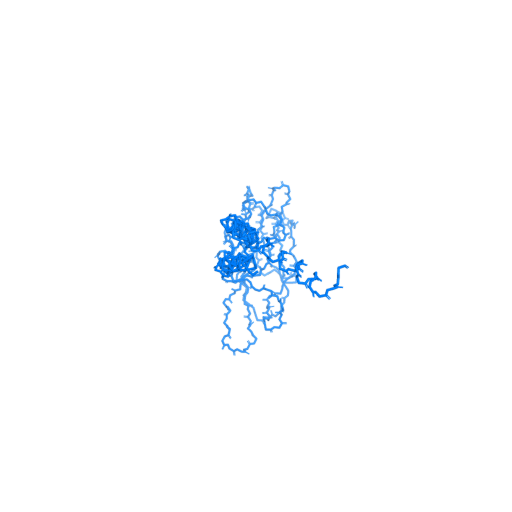96 PHE A N 1
ATOM 789 C CA . PHE A 1 96 ? -6.592 6.090 11.180 1.00 72.31 96 PHE A CA 1
ATOM 790 C C . PHE A 1 96 ? -6.556 7.535 10.684 1.00 72.31 96 PHE A C 1
ATOM 792 O O . PHE A 1 96 ? -6.200 8.446 11.438 1.00 72.31 96 PHE A O 1
ATOM 799 N N . TYR A 1 97 ? -6.963 7.751 9.429 1.00 69.75 97 TYR A N 1
ATOM 800 C CA . TYR A 1 97 ? -6.969 9.064 8.773 1.00 69.75 97 TYR A CA 1
ATOM 801 C C . TYR A 1 97 ? -8.318 9.366 8.127 1.00 69.75 97 TYR A C 1
ATOM 803 O O . TYR A 1 97 ? -8.964 8.492 7.552 1.00 69.75 97 TYR A O 1
ATOM 811 N N . LYS A 1 98 ? -8.715 10.637 8.184 1.00 70.00 98 LYS A N 1
ATOM 812 C CA . LYS A 1 98 ? -9.928 11.167 7.562 1.00 70.00 98 LYS A CA 1
ATOM 813 C C . LYS A 1 98 ? -9.610 11.792 6.212 1.00 70.00 98 LYS A C 1
ATOM 815 O O . LYS A 1 98 ? -8.636 12.530 6.067 1.00 70.00 98 LYS A O 1
ATOM 820 N N . ILE A 1 99 ? -10.489 11.568 5.243 1.00 64.56 99 ILE A N 1
ATOM 821 C CA . ILE A 1 99 ? -10.382 12.126 3.894 1.00 64.56 99 ILE A CA 1
ATOM 822 C C . ILE A 1 99 ? -11.638 12.943 3.571 1.00 64.56 99 ILE A C 1
ATOM 824 O O . ILE A 1 99 ? -12.756 12.545 3.888 1.00 64.56 99 ILE A O 1
ATOM 828 N N . GLY A 1 100 ? -11.453 14.090 2.913 1.00 62.75 100 GLY A N 1
ATOM 829 C CA . GLY A 1 100 ? -12.543 14.939 2.419 1.00 62.75 100 GLY A CA 1
ATOM 830 C C . GLY A 1 100 ? -13.104 15.949 3.433 1.00 62.75 100 GLY A C 1
ATOM 831 O O . GLY A 1 100 ? -12.531 16.191 4.495 1.00 62.75 100 GLY A O 1
ATOM 832 N N . ASN A 1 101 ? -14.250 16.554 3.090 1.00 56.81 101 ASN A N 1
ATOM 833 C CA . ASN A 1 101 ? -14.932 17.614 3.865 1.00 56.81 101 ASN A CA 1
ATOM 834 C C . ASN A 1 101 ? -15.749 17.091 5.056 1.00 56.81 101 ASN A C 1
ATOM 836 O O . ASN A 1 101 ? -16.654 17.759 5.562 1.00 56.81 101 ASN A O 1
ATOM 840 N N . PHE A 1 102 ? -15.409 15.891 5.503 1.00 64.50 102 PHE A N 1
ATOM 841 C CA . PHE A 1 102 ? -16.006 15.229 6.639 1.00 64.50 102 PHE A CA 1
ATOM 842 C C . PHE A 1 102 ? -15.895 16.125 7.906 1.00 64.50 102 PHE A C 1
ATOM 844 O O . PHE A 1 102 ? -14.960 16.924 8.017 1.00 64.50 102 PHE A O 1
ATOM 851 N N . ARG A 1 103 ? -16.812 16.063 8.882 1.00 61.47 103 ARG A N 1
ATOM 852 C CA . ARG A 1 103 ? -16.678 16.809 10.157 1.00 61.47 103 ARG A CA 1
ATOM 853 C C . ARG A 1 103 ? -16.273 15.850 11.265 1.00 61.47 103 ARG A C 1
ATOM 855 O O . ARG A 1 103 ? -17.002 14.931 11.589 1.00 61.47 103 ARG A O 1
ATOM 862 N N . GLU A 1 104 ? -15.117 16.096 11.872 1.00 57.62 104 GLU A N 1
ATOM 863 C CA . GLU A 1 104 ? -14.411 15.177 12.790 1.00 57.62 104 GLU A CA 1
ATOM 864 C C . GLU A 1 104 ? -15.259 14.657 13.960 1.00 57.62 104 GLU A C 1
ATOM 866 O O . GLU A 1 104 ? -15.019 13.569 14.461 1.00 57.62 104 GLU A O 1
ATOM 871 N N . LYS A 1 105 ? -16.288 15.406 14.365 1.00 65.88 105 LYS A N 1
ATOM 872 C CA . LYS A 1 105 ? -17.146 15.073 15.508 1.00 65.88 105 LYS A CA 1
ATOM 873 C C . LYS A 1 105 ? -18.228 14.041 15.212 1.00 65.88 105 LYS A C 1
ATOM 875 O O . LYS A 1 105 ? -18.842 13.536 16.145 1.00 65.88 105 LYS A O 1
ATOM 880 N N . ASP A 1 106 ? -18.497 13.757 13.947 1.00 74.88 106 ASP A N 1
ATOM 881 C CA . ASP A 1 106 ? -19.691 13.006 13.572 1.00 74.88 106 ASP A CA 1
ATOM 882 C C . ASP A 1 106 ? -19.484 11.483 13.626 1.00 74.88 106 ASP A C 1
ATOM 884 O O . ASP A 1 106 ? -20.478 10.760 13.618 1.00 74.88 106 ASP A O 1
ATOM 888 N N . TYR A 1 107 ? -18.235 10.988 13.662 1.00 78.69 107 TYR A N 1
ATOM 889 C CA . TYR A 1 107 ? -17.910 9.555 13.596 1.00 78.69 107 TYR A CA 1
ATOM 890 C C . TYR A 1 107 ? -16.739 9.207 14.520 1.00 78.69 107 TYR A C 1
ATOM 892 O O . TYR A 1 107 ? -15.874 10.042 14.795 1.00 78.69 107 TYR A O 1
ATOM 900 N N . TYR A 1 108 ? -16.698 7.954 14.956 1.00 80.81 108 TYR A N 1
ATOM 901 C CA . TYR A 1 108 ? -15.615 7.380 15.746 1.00 80.81 108 TYR A CA 1
ATOM 902 C C . TYR A 1 108 ? -15.387 5.919 15.352 1.00 80.81 108 TYR A C 1
ATOM 904 O O . TYR A 1 108 ? -16.259 5.270 14.765 1.00 80.81 108 TYR A O 1
ATOM 912 N N . VAL A 1 109 ? -14.188 5.422 15.642 1.00 83.56 109 VAL A N 1
ATOM 913 C CA . VAL A 1 109 ? -13.779 4.047 15.351 1.00 83.56 109 VAL A CA 1
ATOM 914 C C . VAL A 1 109 ? -13.849 3.234 16.632 1.00 83.56 109 VAL A C 1
ATOM 916 O O . VAL A 1 109 ? -13.357 3.671 17.670 1.00 83.56 109 VAL A O 1
ATOM 919 N N . VAL A 1 110 ? -14.430 2.046 16.557 1.00 87.50 110 VAL A N 1
ATOM 920 C CA . VAL A 1 110 ? -14.462 1.080 17.653 1.00 87.50 110 VAL A CA 1
ATOM 921 C C . VAL A 1 110 ? -13.639 -0.121 17.240 1.00 87.50 110 VAL A C 1
ATOM 923 O O . VAL A 1 110 ? -13.982 -0.807 16.286 1.00 87.50 110 VAL A O 1
ATOM 926 N N . LEU A 1 111 ? -12.563 -0.385 17.962 1.00 85.25 111 LEU A N 1
ATOM 927 C CA . LEU A 1 111 ? -11.790 -1.606 17.820 1.00 85.25 111 LEU A CA 1
ATOM 928 C C . LEU A 1 111 ? -12.373 -2.671 18.748 1.00 85.25 111 LEU A C 1
ATOM 930 O O . LEU A 1 111 ? -12.525 -2.439 19.953 1.00 85.25 111 LEU A O 1
ATOM 934 N N . ARG A 1 112 ? -12.662 -3.844 18.194 1.00 86.81 112 ARG A N 1
ATOM 935 C CA . ARG A 1 112 ? -13.277 -4.960 18.904 1.00 86.81 112 ARG A CA 1
ATOM 936 C C . ARG A 1 112 ? -12.437 -6.228 18.815 1.00 86.81 112 ARG A C 1
ATOM 938 O O . ARG A 1 112 ? -11.741 -6.460 17.830 1.00 86.81 112 ARG A O 1
ATOM 945 N N . LYS A 1 113 ? -12.559 -7.048 19.857 1.00 84.25 113 LYS A N 1
ATOM 946 C CA . LYS A 1 113 ? -12.177 -8.464 19.905 1.00 84.25 113 LYS A CA 1
ATOM 947 C C . LYS A 1 113 ? -13.428 -9.235 20.276 1.00 84.25 113 LYS A C 1
ATOM 949 O O . LYS A 1 113 ? -13.955 -9.025 21.369 1.00 84.25 113 LYS A O 1
ATOM 954 N N . ASP A 1 114 ? -13.911 -10.084 19.379 1.00 81.31 114 ASP A N 1
ATOM 955 C CA . ASP A 1 114 ? -15.189 -10.778 19.545 1.00 81.31 114 ASP A CA 1
ATOM 956 C C . ASP A 1 114 ? -16.324 -9.776 19.883 1.00 81.31 114 ASP A C 1
ATOM 958 O O . ASP A 1 114 ? -16.622 -8.870 19.101 1.00 81.31 114 ASP A O 1
ATOM 962 N N . GLU A 1 115 ? -16.932 -9.881 21.069 1.00 80.75 115 GLU A N 1
ATOM 963 C CA . GLU A 1 115 ? -17.963 -8.951 21.560 1.00 80.75 115 GLU A CA 1
ATOM 964 C C . GLU A 1 115 ? -17.411 -7.799 22.427 1.00 80.75 115 GLU A C 1
ATOM 966 O O . GLU A 1 115 ? -18.151 -6.877 22.782 1.00 80.75 115 GLU A O 1
ATOM 971 N N . LEU A 1 116 ? -16.120 -7.823 22.769 1.00 84.50 116 LEU A N 1
ATOM 972 C CA . LEU A 1 116 ? -15.468 -6.854 23.650 1.00 84.50 116 LEU A CA 1
ATOM 973 C C . LEU A 1 116 ? -14.952 -5.638 22.880 1.00 84.50 116 LEU A C 1
ATOM 975 O O . LEU A 1 116 ? -14.257 -5.757 21.873 1.00 84.50 116 LEU A O 1
ATOM 979 N N . ILE A 1 117 ? -15.238 -4.451 23.415 1.00 86.38 117 ILE A N 1
ATOM 980 C CA . ILE A 1 117 ? -14.664 -3.191 22.938 1.00 86.38 117 ILE A CA 1
ATOM 981 C C . ILE A 1 117 ? -13.278 -3.031 23.564 1.00 86.38 117 ILE A C 1
ATOM 983 O O . ILE A 1 117 ? -13.156 -2.912 24.782 1.00 86.38 117 ILE A O 1
ATOM 987 N N . ILE A 1 118 ? -12.242 -3.031 22.725 1.00 82.62 118 ILE A N 1
ATOM 988 C CA . ILE A 1 118 ? -10.849 -2.823 23.144 1.00 82.62 118 ILE A CA 1
ATOM 989 C C . ILE A 1 118 ? -10.527 -1.335 23.191 1.00 82.62 118 ILE A C 1
ATOM 991 O O . ILE A 1 118 ? -9.886 -0.870 24.131 1.00 82.62 118 ILE A O 1
ATOM 995 N N . ALA A 1 119 ? -10.957 -0.586 22.177 1.00 81.12 119 ALA A N 1
ATOM 996 C CA . ALA A 1 119 ? -10.699 0.842 22.101 1.00 81.12 119 ALA A CA 1
ATOM 997 C C . ALA A 1 119 ? -11.825 1.567 21.367 1.00 81.12 119 ALA A C 1
ATOM 999 O O . ALA A 1 119 ? -12.359 1.071 20.376 1.00 81.12 119 ALA A O 1
ATOM 1000 N N . GLU A 1 120 ? -12.130 2.775 21.830 1.00 84.56 120 GLU A N 1
ATOM 1001 C CA . GLU A 1 120 ? -12.950 3.742 21.108 1.00 84.56 120 GLU A CA 1
ATOM 1002 C C . GLU A 1 120 ? -12.089 4.954 20.782 1.00 84.56 120 GLU A C 1
ATOM 1004 O O . GLU A 1 120 ? -11.484 5.567 21.663 1.00 84.56 120 GLU A O 1
ATOM 1009 N N . VAL A 1 121 ? -12.024 5.294 19.502 1.00 79.94 121 VAL A N 1
ATOM 1010 C CA . VAL A 1 121 ? -11.159 6.345 18.990 1.00 79.94 121 VAL A CA 1
ATOM 1011 C C . VAL A 1 121 ? -11.995 7.382 18.271 1.00 79.94 121 VAL A C 1
ATOM 1013 O O . VAL A 1 121 ? -12.468 7.189 17.150 1.00 79.94 121 VAL A O 1
ATOM 1016 N N . TYR A 1 122 ? -12.142 8.516 18.943 1.00 76.81 122 TYR A N 1
ATOM 1017 C CA . TYR A 1 122 ? -12.714 9.726 18.377 1.00 76.81 122 TYR A CA 1
ATOM 1018 C C . TYR A 1 122 ? -11.636 10.438 17.567 1.00 76.81 122 TYR A C 1
ATOM 1020 O O . TYR A 1 122 ? -10.502 10.594 18.023 1.00 76.81 122 TYR A O 1
ATOM 1028 N N . TYR A 1 123 ? -11.967 10.829 16.341 1.00 67.38 123 TYR A N 1
ATOM 1029 C CA . TYR A 1 123 ? -10.994 11.430 15.441 1.00 67.38 123 TYR A CA 1
ATOM 1030 C C . TYR A 1 123 ? -10.554 12.827 15.914 1.00 67.38 123 TYR A C 1
ATOM 1032 O O . TYR A 1 123 ? -11.385 13.723 16.043 1.00 67.38 123 TYR A O 1
ATOM 1040 N N . ASP A 1 124 ? -9.248 13.003 16.135 1.00 68.25 124 ASP A N 1
ATOM 1041 C CA . ASP A 1 124 ? -8.585 14.262 16.540 1.00 68.25 124 ASP A CA 1
ATOM 1042 C C . ASP A 1 124 ? -7.708 14.852 15.412 1.00 68.25 124 ASP A C 1
ATOM 1044 O O . ASP A 1 124 ? -7.402 16.040 15.402 1.00 68.25 124 ASP A O 1
ATOM 1048 N N . GLY A 1 125 ? -7.356 14.042 14.410 1.00 66.25 125 GLY A N 1
ATOM 1049 C CA . GLY A 1 125 ? -6.484 14.434 13.305 1.00 66.25 125 GLY A CA 1
ATOM 1050 C C . GLY A 1 125 ? -5.616 13.270 12.839 1.00 66.25 125 GLY A C 1
ATOM 1051 O O . GLY A 1 125 ? -5.670 12.868 11.680 1.00 66.25 125 GLY A O 1
ATOM 1052 N N . GLN A 1 126 ? -4.833 12.676 13.732 1.00 66.81 126 GLN A N 1
ATOM 1053 C CA . GLN A 1 126 ? -4.121 11.424 13.466 1.00 66.81 126 GLN A CA 1
ATOM 1054 C C . GLN A 1 126 ? -4.172 10.588 14.728 1.00 66.81 126 GLN A C 1
ATOM 1056 O O . GLN A 1 126 ? -3.655 11.007 15.758 1.00 66.81 126 GLN A O 1
ATOM 1061 N N . ASN A 1 127 ? -4.798 9.420 14.644 1.00 67.31 127 ASN A N 1
ATOM 1062 C CA . ASN A 1 127 ? -4.903 8.530 15.788 1.00 67.31 127 ASN A CA 1
ATOM 1063 C C . ASN A 1 127 ? -4.110 7.258 15.521 1.00 67.31 127 ASN A C 1
ATOM 1065 O O . ASN A 1 127 ? -4.352 6.573 14.526 1.00 67.31 127 ASN A O 1
ATOM 1069 N N . GLU A 1 128 ? -3.185 6.964 16.431 1.00 68.69 128 GLU A N 1
ATOM 1070 C CA . GLU A 1 128 ? -2.441 5.712 16.505 1.00 68.69 128 GLU A CA 1
ATOM 1071 C C . GLU A 1 128 ? -2.988 4.899 17.681 1.00 68.69 128 GLU A C 1
ATOM 1073 O O . GLU A 1 128 ? -3.014 5.381 18.814 1.00 68.69 128 GLU A O 1
ATOM 1078 N N . ILE A 1 129 ? -3.436 3.674 17.415 1.00 70.00 129 ILE A N 1
ATOM 1079 C CA . ILE A 1 129 ? -3.723 2.686 18.453 1.00 70.00 129 ILE A CA 1
ATOM 1080 C C . ILE A 1 129 ? -2.586 1.684 18.448 1.00 70.00 129 ILE A C 1
ATOM 1082 O O . ILE A 1 129 ? -2.357 1.009 17.448 1.00 70.00 129 ILE A O 1
ATOM 1086 N N . ILE A 1 130 ? -1.909 1.569 19.581 1.00 68.88 130 ILE A N 1
ATOM 1087 C CA . ILE A 1 130 ? -0.923 0.524 19.817 1.00 68.88 130 ILE A CA 1
ATOM 1088 C C . ILE A 1 130 ? -1.625 -0.619 20.545 1.00 68.88 130 ILE A C 1
ATOM 1090 O O . ILE A 1 130 ? -2.228 -0.408 21.597 1.00 68.88 130 ILE A O 1
ATOM 1094 N N . ILE A 1 131 ? -1.558 -1.819 19.976 1.00 67.69 131 ILE A N 1
ATOM 1095 C CA . ILE A 1 131 ? -2.096 -3.025 20.592 1.00 67.69 131 ILE A CA 1
ATOM 1096 C C . ILE A 1 131 ? -0.934 -3.942 20.972 1.00 67.69 131 ILE A C 1
ATOM 1098 O O . ILE A 1 131 ? -0.311 -4.570 20.116 1.00 67.69 131 ILE A O 1
ATOM 1102 N N . GLU A 1 132 ? -0.694 -4.058 22.275 1.00 62.31 132 GLU A N 1
ATOM 1103 C CA . GLU A 1 132 ? 0.283 -4.973 22.868 1.00 62.31 132 GLU A CA 1
ATOM 1104 C C . GLU A 1 132 ? -0.477 -6.058 23.642 1.00 62.31 132 GLU A C 1
ATOM 1106 O O . GLU A 1 132 ? -1.132 -5.777 24.646 1.00 62.31 132 GLU A O 1
ATOM 1111 N N . SER A 1 133 ? -0.454 -7.307 23.169 1.00 60.91 133 SER A N 1
ATOM 1112 C CA . SER A 1 133 ? -1.107 -8.427 23.863 1.00 60.91 133 SER A CA 1
ATOM 1113 C C . SER A 1 133 ? -0.351 -9.733 23.685 1.00 60.91 133 SER A C 1
ATOM 1115 O O . SER A 1 133 ? 0.260 -9.992 22.649 1.00 60.91 133 SER A O 1
ATOM 1117 N N . LEU A 1 134 ? -0.429 -10.584 24.710 1.00 55.69 134 LEU A N 1
ATOM 1118 C CA . LEU A 1 134 ? 0.179 -11.911 24.736 1.00 55.69 134 LEU A CA 1
ATOM 1119 C C . LEU A 1 134 ? -0.745 -13.019 24.198 1.00 55.69 134 LEU A C 1
ATOM 1121 O O . LEU A 1 134 ? -0.247 -14.103 23.896 1.00 55.69 134 LEU A O 1
ATOM 1125 N N . GLU A 1 135 ? -2.040 -12.763 24.015 1.00 65.69 135 GLU A N 1
ATOM 1126 C CA . GLU A 1 135 ? -3.006 -13.771 23.552 1.00 65.69 135 GLU A CA 1
ATOM 1127 C C . GLU A 1 135 ? -3.296 -13.660 22.049 1.00 65.69 135 GLU A C 1
ATOM 1129 O O . GLU A 1 135 ? -3.556 -12.569 21.539 1.00 65.69 135 GLU A O 1
ATOM 1134 N N . GLU A 1 136 ? -3.291 -14.796 21.346 1.00 69.31 136 GLU A N 1
ATOM 1135 C CA . GLU A 1 136 ? -3.780 -14.891 19.966 1.00 69.31 136 GLU A CA 1
ATOM 1136 C C . GLU A 1 136 ? -5.293 -14.643 19.929 1.00 69.31 136 GLU A C 1
ATOM 1138 O O . GLU A 1 136 ? -6.056 -15.258 20.674 1.00 69.31 136 GLU A O 1
ATOM 1143 N N . SER A 1 137 ? -5.738 -13.719 19.080 1.00 74.38 137 SER A N 1
ATOM 1144 C CA . SER A 1 137 ? -7.163 -13.480 18.829 1.00 74.38 137 SER A CA 1
ATOM 1145 C C . SER A 1 137 ? -7.380 -12.749 17.511 1.00 74.38 137 SER A C 1
ATOM 1147 O O . SER A 1 137 ? -6.429 -12.202 16.950 1.00 74.38 137 SER A O 1
ATOM 1149 N N . MET A 1 138 ? -8.625 -12.747 17.038 1.00 80.75 138 MET A N 1
ATOM 1150 C CA . MET A 1 138 ? -9.052 -11.950 15.894 1.00 80.75 138 MET A CA 1
ATOM 1151 C C . MET A 1 138 ? -9.620 -10.614 16.374 1.00 80.75 138 MET A C 1
ATOM 1153 O O . MET A 1 138 ? -10.293 -10.520 17.403 1.00 80.75 138 MET A O 1
ATOM 1157 N N . LEU A 1 139 ? -9.319 -9.572 15.621 1.00 81.62 139 LEU A N 1
ATOM 1158 C CA . LEU A 1 139 ? -9.742 -8.203 15.828 1.00 81.62 139 LEU A CA 1
ATOM 1159 C C . LEU A 1 139 ? -10.533 -7.749 14.612 1.00 81.62 139 LEU A C 1
ATOM 1161 O O . LEU A 1 139 ? -10.283 -8.190 13.499 1.00 81.62 139 LEU A O 1
ATOM 1165 N N . TYR A 1 140 ? -11.448 -6.822 14.811 1.00 84.19 140 TYR A N 1
ATOM 1166 C CA . TYR A 1 140 ? -12.060 -6.071 13.724 1.00 84.19 140 TYR A CA 1
ATOM 1167 C C . TYR A 1 140 ? -12.337 -4.662 14.221 1.00 84.19 140 TYR A C 1
ATOM 1169 O O . TYR A 1 140 ? -12.373 -4.406 15.430 1.00 84.19 140 TYR A O 1
ATOM 1177 N N . PHE A 1 141 ? -12.520 -3.724 13.304 1.00 82.69 141 PHE A N 1
ATOM 1178 C CA . PHE A 1 141 ? -12.963 -2.390 13.672 1.00 82.69 141 PHE A CA 1
ATOM 1179 C C . PHE A 1 141 ? -14.295 -2.052 13.025 1.00 82.69 141 PHE A C 1
ATOM 1181 O O . PHE A 1 141 ? -14.631 -2.485 11.924 1.00 82.69 141 PHE A O 1
ATOM 1188 N N . GLU A 1 142 ? -15.044 -1.227 13.732 1.00 86.31 142 GLU A N 1
ATOM 1189 C CA . GLU A 1 142 ? -16.287 -0.642 13.279 1.00 86.31 142 GLU A CA 1
ATOM 1190 C C . GLU A 1 142 ? -16.107 0.866 13.169 1.00 86.31 142 GLU A C 1
ATOM 1192 O O . GLU A 1 142 ? -15.467 1.492 14.015 1.00 86.31 142 GLU A O 1
ATOM 1197 N N . VAL A 1 143 ? -16.721 1.472 12.165 1.00 81.75 143 VAL A N 1
ATOM 1198 C CA . VAL A 1 143 ? -16.934 2.916 12.144 1.00 81.75 143 VAL A CA 1
ATOM 1199 C C . VAL A 1 143 ? -18.381 3.176 12.507 1.00 81.75 143 VAL A C 1
ATOM 1201 O O . VAL A 1 143 ? -19.296 2.597 11.914 1.00 81.75 143 VAL A O 1
ATOM 1204 N N . ARG A 1 144 ? -18.590 4.071 13.468 1.00 85.88 144 ARG A N 1
ATOM 1205 C CA . ARG A 1 144 ? -19.915 4.415 13.971 1.00 85.88 144 ARG A CA 1
ATOM 12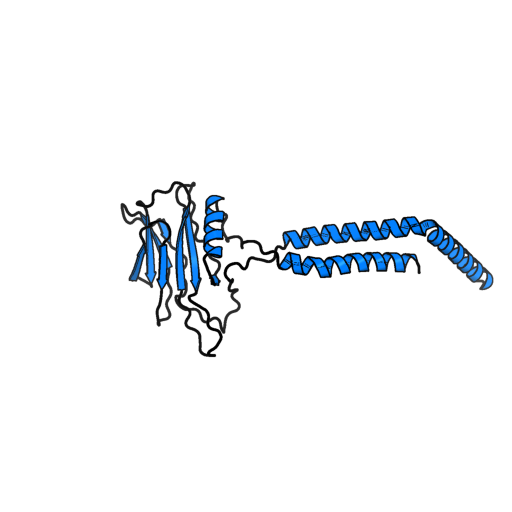06 C C . ARG A 1 144 ? -20.142 5.915 13.979 1.00 85.88 144 ARG A C 1
ATOM 1208 O O . ARG A 1 144 ? -19.200 6.694 14.116 1.00 85.88 144 ARG A O 1
ATOM 1215 N N . LYS A 1 145 ? -21.402 6.328 13.846 1.00 84.06 145 LYS A N 1
ATOM 1216 C CA . LYS A 1 145 ? -21.803 7.733 13.993 1.00 84.06 145 LYS A CA 1
ATOM 1217 C C . LYS A 1 145 ? -21.833 8.125 15.467 1.00 84.06 145 LYS A C 1
ATOM 1219 O O . LYS A 1 145 ? -22.538 7.512 16.261 1.00 84.06 145 LYS A O 1
ATOM 1224 N N . SER A 1 146 ? -21.166 9.213 15.827 1.00 84.38 146 SER A N 1
ATOM 1225 C CA . SER A 1 146 ? -21.108 9.723 17.204 1.00 84.38 146 SER A CA 1
ATOM 1226 C C . SER A 1 146 ? -22.467 10.173 17.747 1.00 84.38 146 SER A C 1
ATOM 1228 O O . SER A 1 146 ? -22.682 10.185 18.952 1.00 84.38 146 SER A O 1
ATOM 1230 N N . GLN A 1 147 ? -23.389 10.583 16.870 1.00 85.62 147 GLN A N 1
ATOM 1231 C CA . GLN A 1 147 ? -24.669 11.176 17.271 1.00 85.62 147 GLN A CA 1
ATOM 1232 C C . GLN A 1 147 ? -25.687 10.131 17.749 1.00 85.62 147 GLN A C 1
ATOM 1234 O O . GLN A 1 147 ? -26.486 10.415 18.638 1.00 85.62 147 GLN A O 1
ATOM 1239 N N . ASN A 1 148 ? -25.687 8.946 17.136 1.00 87.56 148 ASN A N 1
ATOM 1240 C C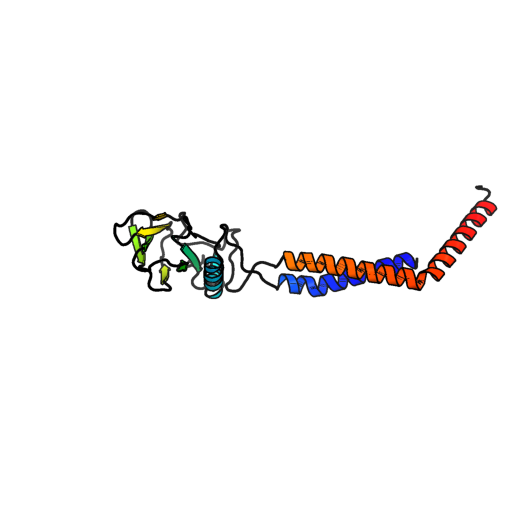A . ASN A 1 148 ? -26.710 7.921 17.349 1.00 87.56 148 ASN A CA 1
ATOM 1241 C C . ASN A 1 148 ? -26.164 6.488 17.436 1.00 87.56 148 ASN A C 1
ATOM 1243 O O . ASN A 1 148 ? -26.953 5.566 17.617 1.00 87.56 148 ASN A O 1
ATOM 1247 N N . ASN A 1 149 ? -24.843 6.301 17.365 1.00 86.88 149 ASN A N 1
ATOM 1248 C CA . ASN A 1 149 ? -24.171 5.003 17.435 1.00 86.88 149 ASN A CA 1
ATOM 1249 C C . ASN A 1 149 ? -24.513 4.042 16.272 1.00 86.88 149 ASN A C 1
ATOM 1251 O O . ASN A 1 149 ? -24.292 2.831 16.374 1.00 86.88 149 ASN A O 1
ATOM 1255 N N . ASP A 1 150 ? -25.032 4.569 15.157 1.00 87.25 150 ASP A N 1
ATOM 1256 C CA . ASP A 1 150 ? -25.308 3.767 13.964 1.00 87.25 150 ASP A CA 1
ATOM 1257 C C . ASP A 1 150 ? -24.007 3.213 13.378 1.00 87.25 150 ASP A C 1
ATOM 1259 O O . ASP A 1 150 ? -23.024 3.945 13.222 1.00 87.25 150 ASP A O 1
ATOM 1263 N N . LEU A 1 151 ? -24.030 1.930 13.013 1.00 86.50 151 LEU A N 1
ATOM 1264 C CA . LEU A 1 151 ? -22.940 1.271 12.306 1.00 86.50 151 LEU A CA 1
ATOM 1265 C C . LEU A 1 151 ? -22.887 1.753 10.854 1.00 86.50 151 LEU A C 1
ATOM 1267 O O . LEU A 1 151 ? -23.887 1.718 10.139 1.00 86.50 151 LEU A O 1
ATOM 1271 N N . VAL A 1 152 ? -21.706 2.191 10.436 1.00 81.38 152 VAL A N 1
ATOM 1272 C CA . VAL A 1 152 ? -21.438 2.710 9.088 1.00 81.38 152 VAL A CA 1
ATOM 1273 C C . VAL A 1 152 ? -20.606 1.711 8.303 1.00 81.38 152 VAL A C 1
ATOM 1275 O O . VAL A 1 152 ? -20.835 1.512 7.117 1.00 81.38 152 VAL A O 1
ATOM 1278 N N . TYR A 1 153 ? -19.638 1.088 8.972 1.00 79.69 153 TYR A N 1
ATOM 1279 C CA . TYR A 1 153 ? -18.702 0.166 8.356 1.00 79.69 153 TYR A CA 1
ATOM 1280 C C . TYR A 1 153 ? -18.178 -0.841 9.383 1.00 79.69 153 TYR A C 1
ATOM 1282 O O . TYR A 1 153 ? -17.967 -0.465 10.536 1.00 79.69 153 TYR A O 1
ATOM 1290 N N . THR A 1 154 ? -17.903 -2.068 8.941 1.00 84.00 154 THR A N 1
ATOM 1291 C CA . THR A 1 154 ? -17.205 -3.109 9.708 1.00 84.00 154 THR A CA 1
ATOM 1292 C C . THR A 1 154 ? -16.106 -3.701 8.839 1.00 84.00 154 THR A C 1
ATOM 1294 O O . THR A 1 154 ? -16.368 -4.041 7.687 1.00 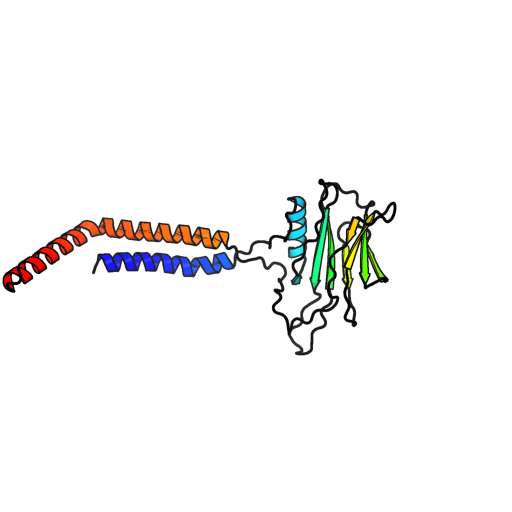84.00 154 THR A O 1
ATOM 1297 N N . SER A 1 155 ? -14.885 -3.792 9.369 1.00 78.06 155 SER A N 1
ATOM 1298 C CA . SER A 1 155 ? -13.766 -4.422 8.668 1.00 78.06 155 SER A CA 1
ATOM 1299 C C . SER A 1 155 ? -13.884 -5.936 8.665 1.00 78.06 155 SER A C 1
ATOM 1301 O O . SER A 1 155 ? -14.522 -6.511 9.545 1.00 78.06 155 SER A O 1
ATOM 1303 N N . ASP A 1 156 ? -13.168 -6.574 7.743 1.00 78.94 156 ASP A N 1
ATOM 1304 C CA . ASP A 1 156 ? -12.849 -7.987 7.894 1.00 78.94 156 ASP A CA 1
ATOM 1305 C C . ASP A 1 156 ? -12.058 -8.216 9.189 1.00 78.94 156 ASP A C 1
ATOM 1307 O O . ASP A 1 156 ? -11.398 -7.307 9.713 1.00 78.94 156 ASP A O 1
ATOM 1311 N N . GLU A 1 157 ? -12.161 -9.431 9.721 1.00 81.50 157 GLU A N 1
ATOM 1312 C CA . GLU A 1 157 ? -11.428 -9.844 10.910 1.00 81.50 157 GLU A CA 1
ATOM 1313 C C . GLU A 1 157 ? -9.944 -10.055 10.598 1.00 81.50 157 GLU A C 1
ATOM 1315 O O . GLU A 1 157 ? -9.568 -10.545 9.533 1.00 81.50 157 GLU A O 1
ATOM 1320 N N . PHE A 1 158 ? -9.087 -9.731 11.560 1.00 75.69 158 PHE A N 1
ATOM 1321 C CA . PHE A 1 158 ? -7.646 -9.812 11.414 1.00 75.69 158 PHE A CA 1
ATOM 1322 C C . PHE A 1 158 ? -6.927 -10.271 12.670 1.00 75.69 158 PHE A C 1
ATOM 1324 O O . PHE A 1 158 ? -7.333 -9.935 13.780 1.00 75.69 158 PHE A O 1
ATOM 1331 N N . PRO A 1 159 ? -5.824 -11.014 12.524 1.00 74.88 159 PRO A N 1
ATOM 1332 C CA . PRO A 1 159 ? -5.140 -11.571 13.674 1.00 74.88 159 PRO A CA 1
ATOM 1333 C C . PRO A 1 159 ? -4.379 -10.489 14.456 1.00 74.88 159 PRO A C 1
ATOM 1335 O O . PRO A 1 159 ? -3.685 -9.648 13.889 1.00 74.88 159 PRO A O 1
ATOM 1338 N N . MET A 1 160 ? -4.484 -10.546 15.784 1.00 71.50 160 MET A N 1
ATOM 1339 C CA . MET A 1 160 ? -3.768 -9.698 16.750 1.00 71.50 160 MET A CA 1
ATOM 1340 C C . MET A 1 160 ? -2.288 -10.071 16.893 1.00 71.50 160 MET A C 1
ATOM 1342 O O . MET A 1 160 ? -1.491 -9.277 17.382 1.00 71.50 160 MET A O 1
ATOM 1346 N N . LYS A 1 161 ? -1.930 -11.297 16.508 1.00 68.31 161 LYS A N 1
ATOM 1347 C CA . LYS A 1 161 ? -0.565 -11.820 16.474 1.00 68.31 161 LYS A CA 1
ATOM 1348 C C . LYS A 1 161 ? -0.344 -12.508 15.148 1.00 68.31 161 LYS A C 1
ATOM 1350 O O . LYS A 1 161 ? -1.229 -13.209 14.670 1.00 68.31 161 LYS A O 1
ATOM 1355 N N . LYS A 1 162 ? 0.847 -12.355 14.589 1.00 64.25 162 LYS A N 1
ATOM 1356 C CA . LYS A 1 162 ? 1.219 -13.049 13.365 1.00 64.25 162 LYS A CA 1
ATOM 1357 C C . LYS A 1 162 ? 2.619 -13.613 13.505 1.00 64.25 162 LYS A C 1
ATOM 1359 O O . LYS A 1 162 ? 3.542 -12.881 13.851 1.00 64.25 162 LYS A O 1
ATOM 1364 N N . ASP A 1 163 ? 2.737 -14.915 13.269 1.00 62.19 163 ASP A N 1
ATOM 1365 C CA . ASP A 1 163 ? 4.024 -15.592 13.168 1.00 62.19 163 ASP A CA 1
ATOM 1366 C C . ASP A 1 163 ? 4.525 -15.486 11.725 1.00 62.19 163 ASP A C 1
ATOM 1368 O O . ASP A 1 163 ? 3.939 -16.049 10.800 1.00 62.19 163 ASP A O 1
ATOM 1372 N N . PHE A 1 164 ? 5.612 -14.744 11.541 1.00 60.81 164 PHE A N 1
ATOM 1373 C CA . PHE A 1 164 ? 6.221 -14.517 10.234 1.00 60.81 164 PHE A CA 1
ATOM 1374 C C . PHE A 1 164 ? 7.161 -15.638 9.783 1.00 60.81 164 PHE A C 1
ATOM 1376 O O . PHE A 1 164 ? 7.608 -15.619 8.640 1.00 60.81 164 PHE A O 1
ATOM 1383 N N . TYR A 1 165 ? 7.453 -16.632 10.628 1.00 58.00 165 TYR A N 1
ATOM 1384 C CA . TYR A 1 165 ? 8.344 -17.732 10.243 1.00 58.00 165 TYR A CA 1
ATOM 1385 C C . TYR A 1 165 ? 7.695 -18.755 9.302 1.00 58.00 165 TYR A C 1
ATOM 1387 O O . TYR A 1 165 ? 8.413 -19.500 8.637 1.00 58.00 165 TYR A O 1
ATOM 1395 N N . ASN A 1 166 ? 6.361 -18.804 9.239 1.00 53.34 166 ASN A N 1
ATOM 1396 C CA . ASN A 1 166 ? 5.622 -19.905 8.612 1.00 53.34 166 ASN A CA 1
ATOM 1397 C C . ASN A 1 166 ? 4.681 -19.487 7.465 1.00 53.34 166 ASN A C 1
ATOM 1399 O O . ASN A 1 166 ? 3.867 -20.308 7.041 1.00 53.34 166 ASN A O 1
ATOM 1403 N N . GLN A 1 167 ? 4.751 -18.249 6.957 1.00 54.78 167 GLN A N 1
ATOM 1404 C CA . GLN A 1 167 ? 3.822 -17.771 5.921 1.00 54.78 167 GLN A CA 1
ATOM 1405 C C . GLN A 1 167 ? 4.496 -17.113 4.710 1.00 54.78 167 GLN A C 1
ATOM 1407 O O . GLN A 1 167 ? 5.458 -16.365 4.848 1.00 54.78 167 GLN A O 1
ATOM 1412 N N . ASP A 1 168 ? 3.895 -17.356 3.538 1.00 52.25 168 ASP A N 1
ATOM 1413 C CA . ASP A 1 168 ? 4.213 -16.777 2.221 1.00 52.25 168 ASP A CA 1
ATOM 1414 C C . ASP A 1 168 ? 3.664 -15.340 2.034 1.00 52.25 168 ASP A C 1
ATOM 1416 O O . ASP A 1 168 ? 3.582 -14.843 0.911 1.00 52.25 168 ASP A O 1
ATOM 1420 N N . GLU A 1 169 ? 3.217 -14.670 3.101 1.00 55.44 169 GLU A N 1
ATOM 1421 C CA . GLU A 1 169 ? 2.616 -13.337 2.985 1.00 55.44 169 GLU A CA 1
ATOM 1422 C C . GLU A 1 169 ? 3.682 -12.235 2.916 1.00 55.44 169 GLU A C 1
ATOM 1424 O O . GLU A 1 169 ? 4.590 -12.160 3.746 1.00 55.44 169 GLU A O 1
ATOM 1429 N N . GLU A 1 170 ? 3.553 -11.357 1.919 1.00 58.72 170 GLU A N 1
ATOM 1430 C CA . GLU A 1 170 ? 4.485 -10.257 1.677 1.00 58.72 170 GLU A CA 1
ATOM 1431 C C . GLU A 1 170 ? 4.369 -9.187 2.778 1.00 58.72 170 GLU A C 1
ATOM 1433 O O . GLU A 1 170 ? 3.322 -8.565 2.974 1.00 58.72 170 GLU A O 1
ATOM 1438 N N . ILE A 1 171 ? 5.465 -8.965 3.508 1.00 59.66 171 ILE A N 1
ATOM 1439 C CA . ILE A 1 171 ? 5.626 -7.823 4.415 1.00 59.66 171 ILE A CA 1
ATOM 1440 C C . ILE A 1 171 ? 6.278 -6.694 3.632 1.00 59.66 171 ILE A C 1
ATOM 1442 O O . ILE A 1 171 ? 7.338 -6.884 3.031 1.00 59.66 171 ILE A O 1
ATOM 1446 N N . TYR A 1 172 ? 5.686 -5.507 3.703 1.00 60.09 172 TYR A N 1
ATOM 1447 C CA . TYR A 1 172 ? 6.265 -4.315 3.104 1.00 60.09 172 TYR A CA 1
ATOM 1448 C C . TYR A 1 172 ? 7.013 -3.527 4.164 1.00 60.09 172 TYR A C 1
ATOM 1450 O O . TYR A 1 172 ? 6.529 -3.331 5.281 1.00 60.09 172 TYR A O 1
ATOM 1458 N N . TYR A 1 173 ? 8.200 -3.059 3.807 1.00 59.69 173 TYR A N 1
ATOM 1459 C CA . TYR A 1 173 ? 8.954 -2.148 4.647 1.00 59.69 173 TYR A CA 1
ATOM 1460 C C . TYR A 1 173 ? 8.496 -0.717 4.356 1.00 59.69 173 TYR A C 1
ATOM 1462 O O . TYR A 1 173 ? 8.157 -0.352 3.229 1.00 59.69 173 TYR A O 1
ATOM 1470 N N . GLY A 1 174 ? 8.516 0.105 5.388 1.00 52.09 174 GLY A N 1
ATOM 1471 C CA . GLY A 1 174 ? 8.347 1.543 5.321 1.00 52.09 174 GLY A CA 1
ATOM 1472 C C . GLY A 1 174 ? 9.236 2.177 4.277 1.00 52.09 174 GLY A C 1
ATOM 1473 O O . GLY A 1 174 ? 10.443 1.935 4.261 1.00 52.09 174 GLY A O 1
ATOM 1474 N N . GLY A 1 175 ? 8.647 2.963 3.378 1.00 50.31 175 GLY A N 1
ATOM 1475 C CA . GLY A 1 175 ? 9.388 3.561 2.270 1.00 50.31 175 GLY A CA 1
ATOM 1476 C C . GLY A 1 175 ? 9.957 2.547 1.267 1.00 50.31 175 GLY A C 1
ATOM 1477 O O . GLY A 1 175 ? 10.830 2.911 0.481 1.00 50.31 175 GLY A O 1
ATOM 1478 N N . GLN A 1 176 ? 9.497 1.291 1.271 1.00 49.81 176 GLN A N 1
ATOM 1479 C CA . GLN A 1 176 ? 9.660 0.376 0.149 1.00 49.81 176 GLN A CA 1
ATOM 1480 C C . GLN A 1 176 ? 8.367 0.338 -0.633 1.00 49.81 176 GLN A C 1
ATOM 1482 O O . GLN A 1 176 ? 7.271 0.119 -0.118 1.00 49.81 176 GLN A O 1
ATOM 1487 N N . TYR A 1 177 ? 8.542 0.612 -1.904 1.00 54.34 177 TYR A N 1
ATOM 1488 C CA . TYR A 1 177 ? 7.473 0.745 -2.837 1.00 54.34 177 TYR A CA 1
ATOM 1489 C C . TYR A 1 177 ? 7.616 -0.384 -3.876 1.00 54.34 177 TYR A C 1
ATOM 1491 O O . TYR A 1 177 ? 8.653 -1.040 -3.949 1.00 54.34 177 TYR A O 1
ATOM 1499 N N . MET A 1 178 ? 6.572 -0.699 -4.629 1.00 54.88 178 MET A N 1
ATOM 1500 C CA . MET A 1 178 ? 6.635 -1.769 -5.624 1.00 54.88 178 MET A CA 1
ATOM 1501 C C . MET A 1 178 ? 7.648 -1.429 -6.719 1.00 54.88 178 MET A C 1
ATOM 1503 O O . MET A 1 178 ? 7.799 -0.262 -7.088 1.00 54.88 178 MET A O 1
ATOM 1507 N N . GLU A 1 179 ? 8.299 -2.439 -7.298 1.00 56.50 179 GLU A N 1
ATOM 1508 C CA . GLU A 1 179 ? 9.119 -2.249 -8.499 1.00 56.50 179 GLU A CA 1
ATOM 1509 C C . GLU A 1 179 ? 8.295 -1.547 -9.596 1.00 56.50 179 GLU A C 1
ATOM 1511 O O . GLU A 1 179 ? 7.211 -2.012 -9.974 1.00 56.50 179 GLU A O 1
ATOM 1516 N N . ASN A 1 180 ? 8.798 -0.434 -10.146 1.00 65.94 180 ASN A N 1
ATOM 1517 C CA . ASN A 1 180 ? 8.100 0.309 -11.197 1.00 65.94 180 ASN A CA 1
ATOM 1518 C C . ASN A 1 180 ? 8.130 -0.442 -12.542 1.00 65.94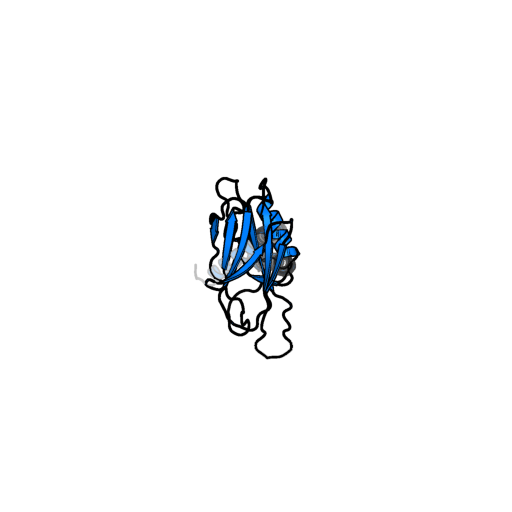 180 ASN A C 1
ATOM 1520 O O . ASN A 1 180 ? 8.898 -0.146 -13.467 1.00 65.94 180 ASN A O 1
ATOM 1524 N N . SER A 1 181 ? 7.234 -1.419 -12.674 1.00 65.69 181 SER A N 1
ATOM 1525 C CA . SER A 1 181 ? 7.074 -2.260 -13.864 1.00 65.69 181 SER A CA 1
ATOM 1526 C C . SER A 1 181 ? 6.798 -1.453 -15.142 1.00 65.69 181 SER A C 1
ATOM 1528 O O . SER A 1 181 ? 7.237 -1.836 -16.234 1.00 65.69 181 SER A O 1
ATOM 1530 N N . LYS A 1 182 ? 6.139 -0.290 -15.033 1.00 69.56 182 LYS A N 1
ATOM 1531 C CA . LYS A 1 182 ? 5.883 0.618 -16.165 1.00 69.56 182 LYS A CA 1
ATOM 1532 C C . LYS A 1 182 ? 7.171 1.258 -16.665 1.00 69.56 182 LYS A C 1
ATOM 1534 O O . LYS A 1 182 ? 7.413 1.274 -17.873 1.00 69.56 182 LYS A O 1
ATOM 1539 N N . LYS A 1 183 ? 8.025 1.741 -15.763 1.00 69.69 183 LYS A N 1
ATOM 1540 C CA . LYS A 1 183 ? 9.331 2.315 -16.102 1.00 69.69 183 LYS A CA 1
AT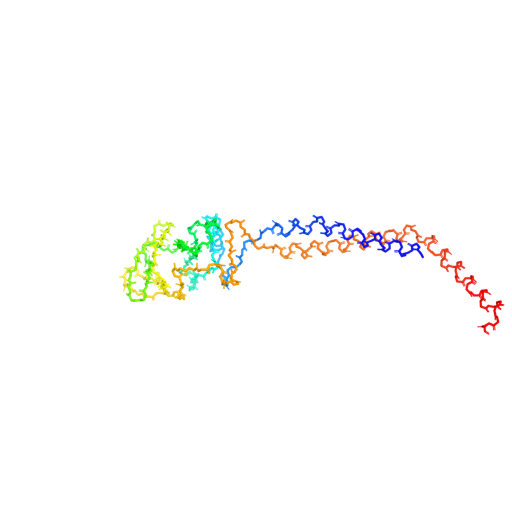OM 1541 C C . LYS A 1 183 ? 10.246 1.269 -16.733 1.00 69.69 183 LYS A C 1
ATOM 1543 O O . LYS A 1 183 ? 10.851 1.552 -17.766 1.00 69.69 183 LYS A O 1
ATOM 1548 N N . VAL A 1 184 ? 10.280 0.050 -16.190 1.00 73.69 184 VAL A N 1
ATOM 1549 C CA . VAL A 1 184 ? 11.010 -1.087 -16.788 1.00 73.69 184 VAL A CA 1
ATOM 1550 C C . VAL A 1 184 ? 10.517 -1.366 -18.209 1.00 73.69 184 VAL A C 1
ATOM 1552 O O . VAL A 1 184 ? 11.323 -1.485 -19.134 1.00 73.69 184 VAL A O 1
ATOM 1555 N N . THR A 1 185 ? 9.199 -1.383 -18.414 1.00 75.56 185 THR A N 1
ATOM 1556 C CA . THR A 1 185 ? 8.587 -1.589 -19.735 1.00 75.56 185 THR A CA 1
ATOM 1557 C C . THR A 1 185 ? 8.972 -0.478 -20.718 1.00 75.56 185 THR A C 1
ATOM 1559 O O . THR A 1 185 ? 9.373 -0.758 -21.849 1.00 75.56 185 THR A O 1
ATOM 1562 N N . ILE A 1 186 ? 8.916 0.790 -20.299 1.00 81.69 186 ILE A N 1
ATOM 1563 C CA . ILE A 1 186 ? 9.310 1.938 -21.132 1.00 81.69 186 ILE A CA 1
ATOM 1564 C C . ILE A 1 186 ? 10.792 1.853 -21.512 1.00 81.69 186 ILE A C 1
ATOM 1566 O O . ILE A 1 186 ? 11.137 2.024 -22.683 1.00 81.69 186 ILE A O 1
ATOM 1570 N N . LEU A 1 187 ? 11.670 1.555 -20.554 1.00 80.81 187 LEU A N 1
ATOM 1571 C CA . LEU A 1 187 ? 13.105 1.414 -20.805 1.00 80.81 187 LEU A CA 1
ATOM 1572 C C . LEU A 1 187 ? 13.397 0.263 -21.768 1.00 80.81 187 LEU A C 1
ATOM 1574 O O . LEU A 1 187 ? 14.188 0.435 -22.695 1.00 80.81 187 LEU A O 1
ATOM 1578 N N . PHE A 1 188 ? 12.701 -0.868 -21.630 1.00 80.62 188 PHE A N 1
ATOM 1579 C CA . PHE A 1 188 ? 12.792 -1.978 -22.577 1.00 80.62 188 PHE A CA 1
ATOM 1580 C C . PHE A 1 188 ? 12.457 -1.537 -24.011 1.00 80.62 188 PHE A C 1
ATOM 1582 O O . PHE A 1 188 ? 13.214 -1.830 -24.946 1.00 80.62 188 PHE A O 1
ATOM 1589 N N . PHE A 1 189 ? 11.370 -0.779 -24.198 1.00 82.25 189 PHE A N 1
ATOM 1590 C CA . PHE A 1 189 ? 11.019 -0.223 -25.508 1.00 82.25 189 PHE A CA 1
ATOM 1591 C C . PHE A 1 189 ? 12.107 0.715 -26.033 1.00 82.25 189 PHE A C 1
ATOM 1593 O O . PHE A 1 189 ? 12.551 0.554 -27.172 1.00 82.25 189 PHE A O 1
ATOM 1600 N N . VAL A 1 190 ? 12.576 1.659 -25.217 1.00 84.00 190 VAL A N 1
ATOM 1601 C CA . VAL A 1 190 ? 13.611 2.629 -25.607 1.00 84.00 190 VAL A CA 1
ATOM 1602 C C . VAL A 1 190 ? 14.904 1.924 -26.025 1.00 84.00 190 VAL A C 1
ATOM 1604 O O . VAL A 1 190 ? 15.448 2.219 -27.092 1.00 84.00 190 VAL A O 1
ATOM 1607 N N . PHE A 1 191 ? 15.370 0.942 -25.253 1.00 86.00 191 PHE A N 1
ATOM 1608 C CA . PHE A 1 191 ? 16.604 0.205 -25.548 1.00 86.00 191 PHE A CA 1
ATOM 1609 C C . PHE A 1 191 ? 16.487 -0.650 -26.804 1.00 86.00 191 PHE A C 1
ATOM 1611 O O . PHE A 1 191 ? 17.427 -0.696 -27.601 1.00 86.00 191 PHE A O 1
ATOM 1618 N N . THR A 1 192 ? 15.329 -1.273 -27.028 1.00 82.12 192 THR A N 1
ATOM 1619 C CA . THR A 1 192 ? 15.060 -2.042 -28.251 1.00 82.12 192 THR A CA 1
ATOM 1620 C C . THR A 1 192 ? 15.158 -1.150 -29.490 1.00 82.12 192 THR A C 1
ATOM 1622 O O . THR A 1 192 ? 15.823 -1.502 -30.466 1.00 82.12 192 THR A O 1
ATOM 1625 N N . HIS A 1 193 ? 14.563 0.046 -29.443 1.00 83.31 193 HIS A N 1
ATOM 1626 C CA . HIS A 1 193 ? 14.593 0.984 -30.567 1.00 83.31 193 HIS A CA 1
ATOM 1627 C C . HIS A 1 193 ? 15.987 1.584 -30.785 1.00 83.31 193 HIS A C 1
ATOM 1629 O O . HIS A 1 193 ? 16.448 1.648 -31.923 1.00 83.31 193 HIS A O 1
ATOM 1635 N N . LEU A 1 194 ? 16.699 1.961 -29.718 1.00 84.75 194 LEU A N 1
ATOM 1636 C CA . LEU A 1 194 ? 18.085 2.440 -29.809 1.00 84.75 194 LEU A CA 1
ATOM 1637 C C . LEU A 1 194 ? 19.011 1.383 -30.419 1.00 84.75 194 LEU A C 1
ATOM 1639 O O . LEU A 1 194 ? 19.791 1.691 -31.320 1.00 84.75 194 LEU A O 1
ATOM 1643 N N . SER A 1 195 ? 18.890 0.128 -29.986 1.00 83.12 195 SER A N 1
ATOM 1644 C CA . SER A 1 195 ? 19.641 -0.997 -30.549 1.00 83.12 195 SER A CA 1
ATOM 1645 C C . SER A 1 195 ? 19.345 -1.199 -32.039 1.00 83.12 195 SER A C 1
ATOM 1647 O O . SER A 1 195 ? 20.272 -1.344 -32.844 1.00 83.12 195 SER A O 1
ATOM 1649 N N . ALA A 1 196 ? 18.073 -1.127 -32.439 1.00 85.81 196 ALA A N 1
ATOM 1650 C CA . ALA A 1 196 ? 17.673 -1.217 -33.840 1.00 85.81 196 ALA A CA 1
ATOM 1651 C C . ALA A 1 196 ? 18.239 -0.059 -34.681 1.00 85.81 196 ALA A C 1
ATOM 1653 O O . ALA A 1 196 ? 18.744 -0.296 -35.780 1.00 85.81 196 ALA A O 1
ATOM 1654 N N . ILE A 1 197 ? 18.226 1.171 -34.155 1.00 88.56 197 ILE A N 1
ATOM 1655 C CA . ILE A 1 197 ? 18.811 2.350 -34.811 1.00 88.56 197 ILE A CA 1
ATOM 1656 C C . ILE A 1 197 ? 20.316 2.163 -34.999 1.00 88.56 197 ILE A C 1
ATOM 1658 O O . ILE A 1 197 ? 20.804 2.321 -36.116 1.00 88.56 197 ILE A O 1
ATOM 1662 N N . VAL A 1 198 ? 21.054 1.773 -33.954 1.00 85.69 198 VAL A N 1
ATOM 1663 C CA . VAL A 1 198 ? 22.506 1.530 -34.037 1.00 85.69 198 VAL A CA 1
ATOM 1664 C C . VAL A 1 198 ? 22.815 0.442 -35.064 1.00 85.69 198 VAL A C 1
ATOM 1666 O O . VAL A 1 198 ? 23.678 0.622 -35.924 1.00 85.69 198 VAL A O 1
ATOM 1669 N N . THR A 1 199 ? 22.065 -0.659 -35.037 1.00 87.50 199 THR A N 1
ATOM 1670 C CA . THR A 1 199 ? 22.207 -1.762 -35.996 1.00 87.50 199 THR A CA 1
ATOM 1671 C C . THR A 1 199 ? 21.949 -1.295 -37.427 1.00 87.50 199 THR A C 1
ATOM 1673 O O . THR A 1 199 ? 22.755 -1.555 -38.321 1.00 87.50 199 THR A O 1
ATOM 1676 N N . GLY A 1 200 ? 20.852 -0.570 -37.658 1.00 83.12 200 GLY A N 1
ATOM 1677 C CA . GLY A 1 200 ? 20.488 -0.037 -38.970 1.00 83.12 200 GLY A CA 1
ATOM 1678 C C . GLY A 1 200 ? 21.511 0.966 -39.500 1.00 83.12 200 GLY A C 1
ATOM 1679 O O . GLY A 1 200 ? 21.876 0.920 -40.676 1.00 83.12 200 GLY A O 1
ATOM 1680 N N . LEU A 1 201 ? 22.038 1.824 -38.628 1.00 88.62 201 LEU A N 1
ATOM 1681 C CA . LEU A 1 201 ? 23.039 2.829 -38.974 1.00 88.62 201 LEU A CA 1
ATOM 1682 C C . LEU A 1 201 ? 24.379 2.174 -39.341 1.00 88.62 201 LEU A C 1
ATOM 1684 O O . LEU A 1 201 ? 24.980 2.527 -40.356 1.00 88.62 201 LEU A O 1
ATOM 1688 N N . LEU A 1 202 ? 24.798 1.142 -38.603 1.00 85.69 202 LEU A N 1
ATOM 1689 C CA . LEU A 1 202 ? 25.967 0.327 -38.947 1.00 85.69 202 LEU A CA 1
ATOM 1690 C C . LEU A 1 202 ? 25.770 -0.429 -40.270 1.00 85.69 202 LEU A C 1
ATOM 1692 O O . LEU A 1 202 ? 26.659 -0.410 -41.123 1.00 85.69 202 LEU A O 1
ATOM 1696 N N . LEU A 1 203 ? 24.603 -1.043 -40.496 1.00 86.19 203 LEU A N 1
ATOM 1697 C CA . LEU A 1 203 ? 24.281 -1.685 -41.778 1.00 86.19 203 LEU A CA 1
ATOM 1698 C C . LEU A 1 203 ? 24.342 -0.688 -42.939 1.00 86.19 203 LEU A C 1
ATOM 1700 O O . LEU A 1 203 ? 24.858 -1.021 -44.006 1.00 86.19 203 LEU A O 1
ATOM 1704 N N . TYR A 1 204 ? 23.861 0.537 -42.732 1.00 87.00 204 TYR A N 1
ATOM 1705 C CA . TYR A 1 204 ? 23.896 1.593 -43.737 1.00 87.00 204 TYR A CA 1
ATOM 1706 C C . TYR A 1 204 ? 25.320 2.075 -44.042 1.00 87.00 204 TYR A C 1
ATOM 1708 O O . TYR A 1 204 ? 25.666 2.230 -45.219 1.00 87.00 204 TYR A O 1
ATOM 1716 N N . ILE A 1 205 ? 26.153 2.284 -43.016 1.00 88.44 205 ILE A N 1
ATOM 1717 C CA . ILE A 1 205 ? 27.560 2.695 -43.166 1.00 88.44 205 ILE A CA 1
ATOM 1718 C C . ILE A 1 205 ? 28.350 1.616 -43.913 1.00 88.44 205 ILE A C 1
ATOM 1720 O O . ILE A 1 205 ? 29.051 1.910 -44.882 1.00 88.44 205 ILE A O 1
ATOM 1724 N N . PHE A 1 206 ? 28.185 0.349 -43.532 1.00 85.69 206 PHE A N 1
ATOM 1725 C CA . PHE A 1 206 ? 28.918 -0.768 -44.132 1.00 85.69 206 PHE A CA 1
ATOM 1726 C C . PHE A 1 206 ? 28.242 -1.366 -45.375 1.00 85.69 206 PHE A C 1
ATOM 1728 O O . PHE A 1 206 ? 28.730 -2.364 -45.916 1.00 85.69 206 PHE A O 1
ATOM 1735 N N . ARG A 1 207 ? 27.162 -0.757 -45.888 1.00 83.25 207 ARG A N 1
ATOM 1736 C CA . ARG A 1 207 ? 26.334 -1.330 -46.966 1.00 83.25 207 ARG A CA 1
ATOM 1737 C C . ARG A 1 207 ? 27.139 -1.742 -48.194 1.00 83.25 207 ARG A C 1
ATOM 1739 O O . ARG A 1 207 ? 26.940 -2.831 -48.719 1.00 83.25 207 ARG A O 1
ATOM 1746 N N . ASN A 1 208 ? 28.087 -0.913 -48.628 1.00 80.75 208 ASN A N 1
ATOM 1747 C CA . ASN A 1 208 ? 28.866 -1.175 -49.839 1.00 80.75 208 ASN A CA 1
ATOM 1748 C C . ASN A 1 208 ? 29.778 -2.396 -49.661 1.00 80.75 208 ASN A C 1
ATOM 1750 O O . ASN A 1 208 ? 29.833 -3.252 -50.539 1.00 80.75 208 ASN A O 1
ATOM 1754 N N . PHE A 1 209 ? 30.417 -2.533 -48.497 1.00 77.81 209 PHE A N 1
ATOM 1755 C CA . PHE A 1 209 ? 31.224 -3.708 -48.159 1.00 77.81 209 PHE A CA 1
ATOM 1756 C C . PHE A 1 209 ? 30.381 -4.981 -48.052 1.00 77.81 209 PHE A C 1
ATOM 1758 O O . PHE A 1 209 ? 30.810 -6.048 -48.496 1.00 77.81 209 PHE A O 1
ATOM 1765 N N . ILE A 1 210 ? 29.172 -4.875 -47.497 1.00 75.75 210 ILE A N 1
ATOM 1766 C CA . ILE A 1 210 ? 28.227 -5.992 -47.405 1.00 75.75 210 ILE A CA 1
ATOM 1767 C C . ILE A 1 210 ? 27.789 -6.424 -48.810 1.00 75.75 210 ILE A C 1
ATOM 1769 O O . ILE A 1 210 ? 27.913 -7.599 -49.152 1.00 75.75 210 ILE A O 1
ATOM 1773 N N . PHE A 1 211 ? 27.356 -5.487 -49.660 1.00 77.00 211 PHE A N 1
ATOM 1774 C CA . PHE A 1 211 ? 26.911 -5.785 -51.024 1.00 77.00 211 PHE A CA 1
ATOM 1775 C C . PHE A 1 211 ? 28.025 -6.355 -51.904 1.00 77.00 211 PHE A C 1
ATOM 1777 O O . PHE A 1 211 ? 27.777 -7.285 -52.676 1.00 77.00 211 PHE A O 1
ATOM 1784 N N . VAL A 1 212 ? 29.249 -5.835 -51.789 1.00 76.56 212 VAL A N 1
ATOM 1785 C CA . VAL A 1 212 ? 30.410 -6.363 -52.518 1.00 76.56 212 VAL A CA 1
ATOM 1786 C C . VAL A 1 212 ? 30.706 -7.797 -52.077 1.00 76.56 212 VAL A C 1
ATOM 1788 O O . VAL A 1 212 ? 30.774 -8.680 -52.930 1.00 76.56 212 VAL A O 1
ATOM 1791 N N . ASN A 1 213 ? 30.770 -8.073 -50.770 1.00 68.94 213 ASN A N 1
ATOM 1792 C CA . ASN A 1 213 ? 30.978 -9.435 -50.264 1.00 68.94 213 ASN A CA 1
ATOM 1793 C C . ASN A 1 213 ? 29.856 -10.402 -50.668 1.00 68.94 213 ASN A C 1
ATOM 1795 O O . ASN A 1 213 ? 30.128 -11.543 -51.038 1.00 68.94 213 ASN A O 1
ATOM 1799 N N . MET A 1 214 ? 28.596 -9.956 -50.660 1.00 69.38 214 MET A N 1
ATOM 1800 C CA . MET A 1 214 ? 27.470 -10.774 -51.124 1.00 69.38 214 MET A CA 1
ATOM 1801 C C . MET A 1 214 ? 27.588 -11.115 -52.613 1.00 69.38 214 MET A C 1
ATOM 1803 O O . MET A 1 214 ? 27.368 -12.265 -52.992 1.00 69.38 214 MET A O 1
ATOM 1807 N N . LYS A 1 215 ? 27.964 -10.150 -53.465 1.00 68.38 215 LYS A N 1
ATOM 1808 C CA . LYS A 1 215 ? 28.168 -10.384 -54.906 1.00 68.38 215 LYS A CA 1
ATOM 1809 C C . LYS A 1 215 ? 29.348 -11.319 -55.180 1.00 68.38 215 LYS A C 1
ATOM 1811 O O . LYS A 1 215 ? 29.229 -12.183 -56.049 1.00 68.38 215 LYS A O 1
ATOM 1816 N N . VAL A 1 216 ? 30.456 -11.171 -54.452 1.00 65.56 216 VAL A N 1
ATOM 1817 C CA . VAL A 1 216 ? 31.649 -12.027 -54.590 1.00 65.56 216 VAL A CA 1
ATOM 1818 C C . VAL A 1 216 ? 31.334 -13.469 -54.186 1.00 65.56 216 VAL A C 1
ATOM 1820 O O . VAL A 1 216 ? 31.575 -14.376 -54.982 1.00 65.56 216 VAL A O 1
ATOM 1823 N N . ASN A 1 217 ? 30.690 -13.683 -53.034 1.00 60.88 217 ASN A N 1
ATOM 1824 C CA . ASN A 1 217 ? 30.280 -15.023 -52.598 1.00 60.88 217 ASN A CA 1
ATOM 1825 C C . ASN A 1 217 ? 29.286 -15.677 -53.564 1.00 60.88 217 ASN A C 1
ATOM 1827 O O . ASN A 1 217 ? 29.403 -16.868 -53.838 1.00 60.88 217 ASN A O 1
ATOM 1831 N N . ARG A 1 218 ? 28.337 -14.919 -54.137 1.00 62.78 218 ARG A N 1
ATOM 1832 C CA . ARG A 1 218 ? 27.399 -15.455 -55.143 1.00 62.78 218 ARG A CA 1
ATOM 1833 C C . ARG A 1 218 ? 28.116 -15.924 -56.408 1.00 62.78 218 ARG A C 1
ATOM 1835 O O . ARG A 1 218 ? 27.786 -16.986 -56.925 1.00 62.78 218 ARG A O 1
ATOM 1842 N N . LYS A 1 219 ? 29.097 -15.154 -56.893 1.00 61.66 219 LYS A N 1
ATOM 1843 C CA . LYS A 1 219 ? 29.916 -15.546 -58.050 1.00 61.66 219 LYS A CA 1
ATOM 1844 C C . LYS A 1 219 ? 30.757 -16.784 -57.741 1.00 61.66 219 LYS A C 1
ATOM 1846 O O . LYS A 1 219 ? 30.762 -17.705 -58.547 1.00 61.66 219 LYS A O 1
ATOM 1851 N N . GLN A 1 220 ? 31.408 -16.846 -56.581 1.00 61.62 220 GLN A N 1
ATOM 1852 C CA . GLN A 1 220 ? 32.195 -18.017 -56.177 1.00 61.62 220 GLN A CA 1
ATOM 1853 C C . GLN A 1 220 ? 31.340 -19.285 -56.036 1.00 61.62 220 GLN A C 1
ATOM 1855 O O . GLN A 1 220 ? 31.751 -20.339 -56.507 1.00 61.62 220 GLN A O 1
ATOM 1860 N N . LEU A 1 221 ? 30.130 -19.189 -55.473 1.00 61.47 221 LEU A N 1
ATOM 1861 C CA . LEU A 1 221 ? 29.188 -20.314 -55.403 1.00 61.47 221 LEU A CA 1
ATOM 1862 C C . LEU A 1 221 ? 28.711 -20.770 -56.788 1.00 61.47 221 LEU A C 1
ATOM 1864 O O . LEU A 1 221 ? 28.617 -21.967 -57.039 1.00 61.47 221 LEU A O 1
ATOM 1868 N N . PHE A 1 222 ? 28.420 -19.827 -57.686 1.00 61.66 222 PHE A N 1
ATOM 1869 C CA . PHE A 1 222 ? 27.972 -20.131 -59.045 1.00 61.66 222 PHE A CA 1
ATOM 1870 C C . PHE A 1 222 ? 29.075 -20.809 -59.869 1.00 61.66 222 PHE A C 1
ATOM 1872 O O . PHE A 1 222 ? 28.840 -21.857 -60.464 1.00 61.66 222 PHE A O 1
ATOM 1879 N N . PHE A 1 223 ? 30.301 -20.277 -59.834 1.00 60.09 223 PHE A N 1
ATOM 1880 C CA . PHE A 1 223 ? 31.450 -20.910 -60.486 1.00 60.09 223 PHE A CA 1
ATOM 1881 C C . PHE A 1 223 ? 31.820 -22.246 -59.830 1.00 60.09 223 PHE A C 1
ATOM 1883 O O . PHE A 1 223 ? 32.102 -23.205 -60.537 1.00 60.09 223 PHE A O 1
ATOM 1890 N N . GLY A 1 224 ? 31.744 -22.360 -58.503 1.00 60.75 224 GLY A N 1
ATOM 1891 C CA . GLY A 1 224 ? 31.982 -23.619 -57.793 1.00 60.75 224 GLY A CA 1
ATOM 1892 C C . GLY A 1 224 ? 31.008 -24.738 -58.183 1.00 60.75 224 GLY A C 1
ATOM 1893 O O . GLY A 1 224 ? 31.429 -25.886 -58.280 1.00 60.75 224 GLY A O 1
ATOM 1894 N N . LYS A 1 225 ? 29.737 -24.414 -58.462 1.00 61.97 225 LYS A N 1
ATOM 1895 C CA . LYS A 1 225 ? 28.750 -25.374 -58.994 1.00 61.97 225 LYS A CA 1
ATOM 1896 C C . LYS A 1 225 ? 29.004 -25.736 -60.459 1.00 61.97 225 LYS A C 1
ATOM 1898 O O . LYS A 1 225 ? 28.937 -26.909 -60.810 1.00 61.97 225 LYS A O 1
ATOM 1903 N N . LEU A 1 226 ? 29.370 -24.752 -61.283 1.00 58.19 226 LEU A N 1
ATOM 1904 C CA . LEU A 1 226 ? 29.753 -24.955 -62.688 1.00 58.19 226 LEU A CA 1
ATOM 1905 C C . LEU A 1 226 ? 30.972 -25.877 -62.839 1.00 58.19 226 LEU A C 1
ATOM 1907 O O . LEU A 1 226 ? 30.960 -26.771 -63.676 1.00 58.19 226 LEU A O 1
ATOM 1911 N N . PHE A 1 227 ? 32.003 -25.706 -62.007 1.00 58.97 227 PHE A N 1
ATOM 1912 C CA . PHE A 1 227 ? 33.212 -26.538 -62.050 1.00 58.97 227 PHE A CA 1
ATOM 1913 C C . PHE A 1 227 ? 33.054 -27.910 -61.376 1.00 58.97 227 PHE A C 1
ATOM 1915 O O . PHE A 1 227 ? 33.872 -28.793 -61.618 1.00 58.97 227 PHE A O 1
ATOM 1922 N N . LYS A 1 228 ? 32.010 -28.113 -60.561 1.00 61.75 228 LYS A N 1
ATOM 1923 C CA . LYS A 1 228 ? 31.650 -29.425 -59.993 1.00 61.75 228 LYS A CA 1
ATOM 1924 C C . LYS A 1 228 ? 30.643 -30.213 -60.840 1.00 61.75 228 LYS A C 1
ATOM 1926 O O . LYS A 1 228 ? 30.353 -31.352 -60.496 1.00 61.75 228 LYS A O 1
ATOM 1931 N N . GLY A 1 229 ? 30.143 -29.643 -61.940 1.00 51.25 229 GLY A N 1
ATOM 1932 C CA . GLY A 1 229 ? 29.205 -30.321 -62.842 1.00 51.25 229 GLY A CA 1
ATOM 1933 C C . GLY A 1 229 ? 27.799 -30.528 -62.263 1.00 51.25 229 GLY A C 1
ATOM 1934 O O . GLY A 1 229 ? 27.080 -31.399 -62.734 1.00 51.25 229 GLY A O 1
ATOM 1935 N N . GLU A 1 230 ? 27.405 -29.749 -61.251 1.00 55.09 230 GLU A N 1
ATOM 1936 C CA . GLU A 1 230 ? 26.102 -29.857 -60.563 1.00 55.09 230 GLU A CA 1
ATOM 1937 C C . GLU A 1 230 ? 25.077 -28.804 -61.048 1.00 55.09 230 GLU A C 1
ATOM 1939 O O . GLU A 1 230 ? 24.209 -28.383 -60.278 1.00 55.09 230 GLU A O 1
ATOM 1944 N N . ALA A 1 231 ? 25.220 -28.304 -62.281 1.00 54.69 231 ALA A N 1
ATOM 1945 C CA . ALA A 1 231 ? 24.337 -27.287 -62.866 1.00 54.69 231 ALA A CA 1
ATOM 1946 C C . ALA A 1 231 ? 23.214 -27.907 -63.705 1.00 54.69 231 ALA A C 1
ATOM 1948 O O . ALA A 1 231 ? 23.520 -28.823 -64.500 1.00 54.69 231 ALA A O 1
#

Secondary structure (DSSP, 8-state):
-HHHHHHHHHHHHHHHHHHHHHHHHHSSEEPPPPSSPPPHHHHHHHHHHHHT-SEEE-------STTT--EEEEEEEE---TTS-S----EEEEEEEE-SS--GGGEEEEEEETTEEEEEEE-SS-EEEEE--SS--EEEEEEEETTT--EEEEPPPEES---TTS--PPPEETT--EE-HHHHHHHHHHHHHHHHHHHHHHHHHTHHHHHHHHHHHHHHHHHHHHHHT--

Sequence (231 aa):
MLSLLILLVGVGVFFTFYLVFVPEALRDYEYEVPEMSLSDAGTKAYHKLIDDSEFYHKEPVAYYENNDFGFVALRTYIEWDYSSGDPISVCFKFRFYKIGNFREKDYYVVLRKDELIIAEVYYDGQNEIIIESLEESMLYFEVRKSQNNDLVYTSDEFPMKKDFYNQDEEIYYGGQYMENSKKVTILFFVFTHLSAIVTGLLLYIFRNFIFVNMKVNRKQLFFGKLFKGEA